Protein AF-A0A3D3F860-F1 (afdb_monomer)

Solvent-accessible surface area (backbone atoms only — not comparable to full-atom values): 11778 Å² total; per-residue (Å²): 132,63,77,60,64,54,54,57,45,54,53,51,55,53,72,72,45,93,63,55,61,67,54,44,41,35,52,50,42,51,50,51,49,54,48,47,53,61,75,50,62,87,50,92,66,83,65,94,49,66,66,54,42,50,54,50,50,32,61,77,61,53,48,28,63,63,51,50,41,45,53,52,46,43,59,52,65,46,36,92,85,35,79,94,64,92,66,48,72,64,59,47,51,52,44,52,51,38,52,53,49,50,56,32,39,78,71,61,77,38,77,58,60,78,72,66,98,68,81,76,80,88,81,77,88,71,88,53,75,45,48,31,33,32,66,44,73,39,78,89,81,29,34,37,35,23,30,32,72,93,48,66,72,50,79,43,62,44,78,53,75,85,73,66,85,76,77,93,63,74,52,62,72,72,70,62,39,64,71,38,73,48,74,45,66,85,66,76,66,48,100,86,72,72

pLDDT: mean 82.9, std 14.19, range [41.94, 97.94]

Nearest PDB structures (foldseek):
  2hsb-assembly1_A  TM=6.726E-01  e=8.887E-02  Archaeoglobus fulgidus
  1pvp-assembly1_A-2  TM=3.561E-01  e=1.496E+00  Punavirus P1
  6o3e-assembly1_B  TM=3.503E-01  e=5.802E+00  Mus musculus

Secondary structure (DSSP, 8-state):
--HHHHHHHHHHHHHTS---HHHHHHHHHHHHHHHHHHHTTT-SS---SHHHHHHHHHHHTT--HHHHHHHHHHHHHTSTTS---PPPHHHHHHHHHHHHHHHHHHTTSSPPPPPP---PPPP-PPSS-EEEEEEEEETTTTEEEEEETTEEEEEEEEE-----SSSSPPPHHHH--TT-EEEE-SPPPPTT--

Radius of gyration: 18.36 Å; Cα contacts (8 Å, |Δi|>4): 231; chains: 1; bounding box: 47×35×53 Å

Sequence (194 aa):
MNTTSYYLRDIQDLSTSENELPERMRLLKRIMERFCKAVTRDEAVQFSNLFSRLVFIAQKYALPKQLEWQLQHLRVTASPQAPQRPVSEEDYRQAEKAVKTLCRIVTGEIRPAQDKAFAPPEVKLTEGRLRVQILRVDTEAKQLFCKAEAFPVSEITVLYTAACEDRQVETAEDIFRAGAQLNLIDSTMDAEGC

Structure (mmCIF, N/CA/C/O backbone):
data_AF-A0A3D3F860-F1
#
_entry.id   AF-A0A3D3F860-F1
#
loop_
_atom_site.group_PDB
_atom_site.id
_atom_site.type_symbol
_atom_site.label_atom_id
_atom_site.label_alt_id
_atom_site.label_comp_id
_atom_site.label_asym_id
_atom_site.label_entity_id
_atom_site.label_seq_id
_atom_site.pdbx_PDB_ins_code
_atom_site.Cartn_x
_atom_site.Cartn_y
_atom_site.Cartn_z
_atom_site.occupancy
_atom_site.B_iso_or_equiv
_atom_site.auth_seq_id
_atom_site.auth_comp_id
_atom_site.auth_asym_id
_atom_site.auth_atom_id
_atom_site.pdbx_PDB_model_num
ATOM 1 N N . MET A 1 1 ? -15.198 -16.956 11.727 1.00 47.44 1 MET A N 1
ATOM 2 C CA . MET A 1 1 ? -15.297 -15.479 11.680 1.00 47.44 1 MET A CA 1
ATOM 3 C C . MET A 1 1 ? -14.486 -15.003 10.492 1.00 47.44 1 MET A C 1
ATOM 5 O O . MET A 1 1 ? -13.370 -15.477 10.333 1.00 47.44 1 MET A O 1
ATOM 9 N N . ASN A 1 2 ? -15.060 -14.163 9.629 1.00 63.88 2 ASN A N 1
ATOM 10 C CA . ASN A 1 2 ? -14.379 -13.675 8.430 1.00 63.88 2 ASN A CA 1
ATOM 11 C C . ASN A 1 2 ? -13.197 -12.785 8.860 1.00 63.88 2 ASN A C 1
ATOM 13 O O . ASN A 1 2 ? -13.375 -11.915 9.710 1.00 63.88 2 ASN A O 1
ATOM 17 N N . THR A 1 3 ? -11.996 -13.006 8.326 1.00 67.38 3 THR A N 1
ATOM 18 C CA . THR A 1 3 ? -10.757 -12.315 8.741 1.00 67.38 3 THR A CA 1
ATOM 19 C C . THR A 1 3 ? -10.912 -10.785 8.761 1.00 67.38 3 THR A C 1
ATOM 21 O O . THR A 1 3 ? -10.331 -10.112 9.605 1.00 67.38 3 THR A O 1
ATOM 24 N N . THR A 1 4 ? -11.774 -10.222 7.915 1.00 70.50 4 THR A N 1
ATOM 25 C CA . THR A 1 4 ? -12.054 -8.778 7.842 1.00 70.50 4 THR A CA 1
ATOM 26 C C . THR A 1 4 ? -12.932 -8.242 8.971 1.00 70.50 4 THR A C 1
ATOM 28 O O . THR A 1 4 ? -12.693 -7.128 9.437 1.00 70.50 4 THR A O 1
ATOM 31 N N . SER A 1 5 ? -13.913 -9.008 9.466 1.00 78.00 5 SER A N 1
ATOM 32 C CA . SER A 1 5 ? -14.764 -8.537 10.573 1.00 78.00 5 SER A CA 1
ATOM 33 C C . SER A 1 5 ? -13.944 -8.303 11.841 1.00 78.00 5 SER A C 1
ATOM 35 O O . SER A 1 5 ? -14.281 -7.445 12.648 1.00 78.00 5 SER A O 1
ATOM 37 N N . TYR A 1 6 ? -12.842 -9.045 11.986 1.00 89.88 6 TYR A N 1
ATOM 38 C CA . TYR A 1 6 ? -11.853 -8.830 13.035 1.00 89.88 6 TYR A CA 1
ATOM 39 C C . TYR A 1 6 ? -11.143 -7.476 12.877 1.00 89.88 6 TYR A C 1
ATOM 41 O O . TYR A 1 6 ? -11.154 -6.680 13.806 1.00 89.88 6 TYR A O 1
ATOM 49 N N . TYR A 1 7 ? -10.618 -7.150 11.691 1.00 94.31 7 TYR A N 1
ATOM 50 C CA . TYR A 1 7 ? -9.909 -5.880 11.484 1.00 94.31 7 TYR A CA 1
ATOM 51 C C . TYR A 1 7 ? -10.812 -4.647 11.571 1.00 94.31 7 TYR A C 1
ATOM 53 O O . TYR A 1 7 ? -10.407 -3.643 12.145 1.00 94.31 7 TYR A O 1
ATOM 61 N N . LEU A 1 8 ? -12.042 -4.704 11.050 1.00 94.25 8 LEU A N 1
ATOM 62 C CA . LEU A 1 8 ? -12.996 -3.599 11.208 1.00 94.25 8 LEU A CA 1
ATOM 63 C C . LEU A 1 8 ? -13.341 -3.350 12.682 1.00 94.25 8 LEU A C 1
ATOM 65 O O . LEU A 1 8 ? -13.504 -2.196 13.079 1.00 94.25 8 LEU A O 1
ATOM 69 N N . ARG A 1 9 ? -13.408 -4.418 13.487 1.00 93.75 9 ARG A N 1
ATOM 70 C CA . ARG A 1 9 ? -13.597 -4.327 14.936 1.00 93.75 9 ARG A CA 1
ATOM 71 C C . ARG A 1 9 ? -12.373 -3.737 15.630 1.00 93.75 9 ARG A C 1
ATOM 73 O O . ARG A 1 9 ? -12.543 -2.778 16.365 1.00 93.75 9 ARG A O 1
ATOM 80 N N . ASP A 1 10 ? -11.166 -4.209 15.320 1.00 95.56 10 ASP A N 1
ATOM 81 C CA . ASP A 1 10 ? -9.916 -3.651 15.859 1.00 95.56 10 ASP A CA 1
ATOM 82 C C . ASP A 1 10 ? -9.815 -2.134 15.609 1.00 95.56 10 ASP A C 1
ATOM 84 O O . ASP A 1 10 ? -9.415 -1.378 16.494 1.00 95.56 10 ASP A O 1
ATOM 88 N N . ILE A 1 11 ? -10.191 -1.667 14.409 1.00 96.25 11 ILE A N 1
ATOM 89 C CA . ILE A 1 11 ? -10.204 -0.228 14.095 1.00 96.25 11 ILE A CA 1
ATOM 90 C C . ILE A 1 11 ? -11.258 0.492 14.943 1.00 96.25 11 ILE A C 1
ATOM 92 O O . ILE A 1 11 ? -10.997 1.581 15.450 1.00 96.25 11 ILE A O 1
ATOM 96 N N . GLN A 1 12 ? -12.443 -0.102 15.104 1.00 94.56 12 GLN A N 1
ATOM 97 C CA . GLN A 1 12 ? -13.509 0.481 15.913 1.00 94.56 12 GLN A CA 1
ATOM 98 C C . GLN A 1 12 ? -13.113 0.589 17.391 1.00 94.56 12 GLN A C 1
ATOM 100 O O . GLN A 1 12 ? -13.290 1.654 17.978 1.00 94.56 12 GLN A O 1
ATOM 105 N N . ASP A 1 13 ? -12.520 -0.454 17.962 1.00 95.19 13 ASP A N 1
ATOM 106 C CA . ASP A 1 13 ? -12.061 -0.466 19.353 1.00 95.19 13 ASP A CA 1
ATOM 107 C C . ASP A 1 13 ? -10.943 0.572 19.568 1.00 95.19 13 ASP A C 1
ATOM 109 O O . ASP A 1 13 ? -10.938 1.306 20.560 1.00 95.19 13 ASP A O 1
ATOM 113 N N . LEU A 1 14 ? -10.035 0.716 18.594 1.00 95.81 14 LEU A N 1
ATOM 114 C CA . LEU A 1 14 ? -9.000 1.751 18.607 1.00 95.81 14 LEU A CA 1
ATOM 115 C C . LEU A 1 14 ? -9.591 3.169 18.548 1.00 95.81 14 LEU A C 1
ATOM 117 O O . LEU A 1 14 ? -9.085 4.080 19.214 1.00 95.81 14 LEU A O 1
ATOM 121 N N . SER A 1 15 ? -10.661 3.362 17.773 1.00 89.88 15 SER A N 1
ATOM 122 C CA . SER A 1 15 ? -11.326 4.660 17.630 1.00 89.88 15 SER A CA 1
ATOM 123 C C . SER A 1 15 ? -11.915 5.160 18.954 1.00 89.88 15 SER A C 1
ATOM 125 O O . SER A 1 15 ? -11.936 6.367 19.175 1.00 89.88 15 SER A O 1
ATOM 127 N N . THR A 1 16 ? -12.305 4.252 19.852 1.00 90.69 16 THR A N 1
ATOM 128 C CA . THR A 1 16 ? -12.867 4.556 21.180 1.00 90.69 16 THR A CA 1
ATOM 129 C C . THR A 1 16 ? -11.858 4.450 22.326 1.00 90.69 16 THR A C 1
ATOM 131 O O . THR A 1 16 ? -12.239 4.587 23.483 1.00 90.69 16 THR A O 1
ATOM 134 N N . SER A 1 17 ? -10.589 4.161 22.033 1.00 93.12 17 SER A N 1
ATOM 135 C CA . SER A 1 17 ? -9.552 4.024 23.060 1.00 93.12 17 SER A CA 1
ATOM 136 C C . SER A 1 17 ? -9.110 5.374 23.631 1.00 93.12 17 SER A C 1
ATOM 138 O O . SER A 1 17 ? -9.123 6.386 22.934 1.00 93.12 17 SER A O 1
ATOM 140 N N . GLU A 1 18 ? -8.630 5.367 24.875 1.00 92.19 18 GLU A N 1
ATOM 141 C CA . GLU A 1 18 ? -8.095 6.550 25.575 1.00 92.19 18 GLU A CA 1
ATOM 142 C C . GLU A 1 18 ? -6.654 6.906 25.158 1.00 92.19 18 GLU A C 1
ATOM 144 O O . GLU A 1 18 ? -6.005 7.751 25.769 1.00 92.19 18 GLU A O 1
ATOM 149 N N . ASN A 1 19 ? -6.128 6.253 24.119 1.00 91.44 19 ASN A N 1
ATOM 150 C CA . ASN A 1 19 ? -4.781 6.509 23.625 1.00 91.44 19 ASN A CA 1
ATOM 151 C C . ASN A 1 19 ? -4.673 7.916 23.020 1.00 91.44 19 ASN A C 1
ATOM 153 O O . ASN A 1 19 ? -5.578 8.391 22.332 1.00 91.44 19 ASN A O 1
ATOM 157 N N . GLU A 1 20 ? -3.510 8.543 23.175 1.00 92.19 20 GLU A N 1
ATOM 158 C CA . GLU A 1 20 ? -3.218 9.805 22.500 1.00 92.19 20 GLU A CA 1
ATOM 159 C C . GLU A 1 20 ? -3.234 9.646 20.971 1.00 92.19 20 GLU A C 1
ATOM 161 O O . GLU A 1 20 ? -2.901 8.590 20.423 1.00 92.19 20 GLU A O 1
ATOM 166 N N . LEU A 1 21 ? -3.576 10.721 20.255 1.00 91.31 21 LEU A N 1
ATOM 167 C CA . LEU A 1 21 ? -3.698 10.714 18.793 1.00 91.31 21 LEU A CA 1
ATOM 168 C C . LEU A 1 21 ? -2.472 10.174 18.040 1.00 91.31 21 LEU A C 1
ATOM 170 O O . LEU A 1 21 ? -2.664 9.351 17.137 1.00 91.31 21 LEU A O 1
ATOM 174 N N . PRO A 1 22 ? -1.225 10.560 18.380 1.00 90.81 22 PRO A N 1
ATOM 175 C CA . PRO A 1 22 ? -0.052 10.001 17.717 1.00 90.81 22 PRO A CA 1
ATOM 176 C C . PRO A 1 22 ? 0.041 8.481 17.882 1.00 90.81 22 PRO A C 1
ATOM 178 O O . PRO A 1 22 ? 0.409 7.780 16.940 1.00 90.81 22 PRO A O 1
ATOM 181 N N . GLU A 1 23 ? -0.334 7.955 19.050 1.00 92.12 23 GLU A N 1
ATOM 182 C CA . GLU A 1 23 ? -0.318 6.516 19.297 1.00 92.12 23 GLU A CA 1
ATOM 183 C C . GLU A 1 23 ? -1.457 5.803 18.569 1.00 92.12 23 GLU A C 1
ATOM 185 O O . GLU A 1 23 ? -1.224 4.785 17.915 1.00 92.12 23 GLU A O 1
ATOM 190 N N . ARG A 1 24 ? -2.664 6.382 18.556 1.00 94.56 24 ARG A N 1
ATOM 191 C CA . ARG A 1 24 ? -3.778 5.862 17.745 1.00 94.56 24 ARG A CA 1
ATOM 192 C C . ARG A 1 24 ? -3.402 5.792 16.266 1.00 94.56 24 ARG A C 1
ATOM 194 O O . ARG A 1 24 ? -3.712 4.802 15.608 1.00 94.56 24 ARG A O 1
ATOM 201 N N . MET A 1 25 ? -2.676 6.778 15.745 1.00 94.12 25 MET A N 1
ATOM 202 C CA . MET A 1 25 ? -2.189 6.767 14.365 1.00 94.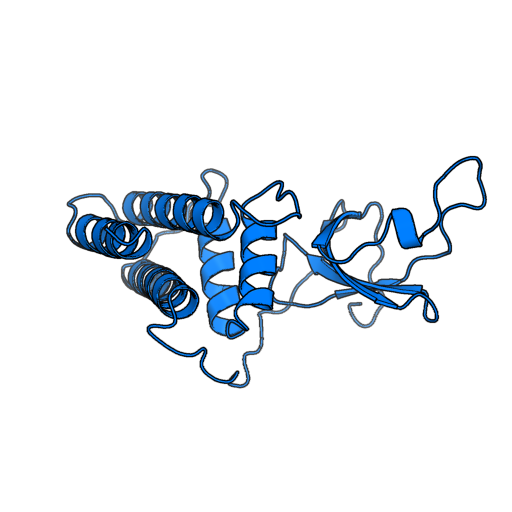12 25 MET A CA 1
ATOM 203 C C . MET A 1 25 ? -1.190 5.620 14.104 1.00 94.12 25 MET A C 1
ATOM 205 O O . MET A 1 25 ? -1.305 4.907 13.102 1.00 94.12 25 MET A O 1
ATOM 209 N N . ARG A 1 26 ? -0.239 5.378 15.020 1.00 93.94 26 ARG A N 1
ATOM 210 C CA . ARG A 1 26 ? 0.713 4.250 14.921 1.00 93.94 26 ARG A CA 1
ATOM 211 C C . ARG A 1 26 ? 0.014 2.896 14.993 1.00 93.94 26 ARG A C 1
ATOM 213 O O . ARG A 1 26 ? 0.326 1.995 14.209 1.00 93.94 26 ARG A O 1
ATOM 220 N N . LEU A 1 27 ? -0.938 2.744 15.909 1.00 95.94 27 LEU A N 1
ATOM 221 C CA . LEU A 1 27 ? -1.730 1.524 16.054 1.00 95.94 27 LEU A CA 1
ATOM 222 C C . LEU A 1 27 ? -2.604 1.276 14.820 1.00 95.94 27 LEU A C 1
ATOM 224 O O . LEU A 1 27 ? -2.673 0.144 14.341 1.00 95.94 27 LEU A O 1
ATOM 228 N N . LEU A 1 28 ? -3.181 2.327 14.234 1.00 97.44 28 LEU A N 1
ATOM 229 C CA . LEU A 1 28 ? -3.940 2.230 12.989 1.00 97.44 28 LEU A CA 1
ATOM 230 C C . LEU A 1 28 ? -3.058 1.747 11.827 1.00 97.44 28 LEU A C 1
ATOM 232 O O . LEU A 1 28 ? -3.449 0.829 11.102 1.00 97.44 28 LEU A O 1
ATOM 236 N N . LYS A 1 29 ? -1.836 2.282 11.690 1.00 96.50 29 LYS A N 1
ATOM 237 C CA . LYS A 1 29 ? -0.853 1.777 10.718 1.00 96.50 29 LYS A CA 1
ATOM 238 C C . LYS A 1 29 ? -0.537 0.296 10.953 1.00 96.50 29 LYS A C 1
ATOM 240 O O . LYS A 1 29 ? -0.534 -0.475 9.997 1.00 96.50 29 LYS A O 1
ATOM 245 N N . ARG A 1 30 ? -0.332 -0.136 12.202 1.00 96.31 30 ARG A N 1
ATOM 246 C CA . ARG A 1 30 ? -0.100 -1.559 12.532 1.00 96.31 30 ARG A CA 1
ATOM 247 C C . ARG A 1 30 ? -1.285 -2.449 12.157 1.00 96.31 30 ARG A C 1
ATOM 249 O O . ARG A 1 30 ? -1.089 -3.570 11.687 1.00 96.31 30 ARG A O 1
ATOM 256 N N . ILE A 1 31 ? -2.517 -1.980 12.354 1.00 97.31 31 ILE A N 1
ATOM 257 C CA . ILE A 1 31 ? -3.718 -2.695 11.905 1.00 97.31 31 ILE A CA 1
ATOM 258 C C . ILE A 1 31 ? -3.707 -2.829 10.377 1.00 97.31 31 ILE A C 1
ATOM 260 O O . ILE A 1 31 ? -3.851 -3.944 9.874 1.00 97.31 31 ILE A O 1
ATOM 264 N N . MET A 1 32 ? -3.451 -1.736 9.652 1.00 97.81 32 MET A N 1
ATOM 265 C CA . MET A 1 32 ? -3.330 -1.739 8.190 1.00 97.81 32 MET A CA 1
ATOM 266 C C . MET A 1 32 ? -2.237 -2.702 7.700 1.00 97.81 32 MET A C 1
ATOM 268 O O . MET A 1 32 ? -2.469 -3.457 6.759 1.00 97.81 32 MET A O 1
ATOM 272 N N . GLU A 1 33 ? -1.070 -2.733 8.347 1.00 97.00 33 GLU A N 1
ATOM 273 C CA . GLU A 1 33 ? 0.029 -3.650 8.014 1.00 97.00 33 GLU A CA 1
ATOM 274 C C . GLU A 1 33 ? -0.371 -5.119 8.167 1.00 97.00 33 GLU A C 1
ATOM 276 O O . GLU A 1 33 ? -0.148 -5.926 7.258 1.00 97.00 33 GLU A O 1
ATOM 281 N N . ARG A 1 34 ? -0.993 -5.469 9.301 1.00 96.44 34 ARG A N 1
ATOM 282 C CA . ARG A 1 34 ? -1.489 -6.829 9.550 1.00 96.44 34 ARG A CA 1
ATOM 283 C C . ARG A 1 34 ? -2.564 -7.216 8.537 1.00 96.44 34 ARG A C 1
ATOM 285 O O . ARG A 1 34 ? -2.513 -8.334 8.028 1.00 96.44 34 ARG A O 1
ATOM 292 N N . PHE A 1 35 ? -3.482 -6.301 8.221 1.00 96.69 35 PHE A N 1
ATOM 293 C CA . PHE A 1 35 ? -4.513 -6.519 7.210 1.00 96.69 35 PHE A CA 1
ATOM 294 C C . PHE A 1 35 ? -3.893 -6.781 5.835 1.00 96.69 35 PHE A C 1
ATOM 296 O O . PHE A 1 35 ? -4.148 -7.824 5.243 1.00 96.69 35 PHE A O 1
ATOM 303 N N . CYS A 1 36 ? -2.999 -5.907 5.364 1.00 96.38 36 CYS A N 1
ATOM 304 C CA . CYS A 1 36 ? -2.333 -6.076 4.072 1.00 96.38 36 CYS A CA 1
ATOM 305 C C . CYS A 1 36 ? -1.564 -7.402 3.999 1.00 96.38 36 CYS A C 1
ATOM 307 O O . CYS A 1 36 ? -1.629 -8.085 2.985 1.00 96.38 36 CYS A O 1
ATOM 309 N N . LYS A 1 37 ? -0.878 -7.804 5.080 1.00 95.31 37 LYS A N 1
ATOM 310 C CA . LYS A 1 37 ? -0.185 -9.101 5.160 1.00 95.31 37 LYS A CA 1
ATOM 311 C C . LYS A 1 37 ? -1.146 -10.290 5.098 1.00 95.31 37 LYS A C 1
ATOM 313 O O . LYS A 1 37 ? -0.778 -11.332 4.567 1.00 95.31 37 LYS A O 1
ATOM 318 N N . ALA A 1 38 ? -2.341 -10.170 5.674 1.00 94.44 38 ALA A N 1
ATOM 319 C CA . ALA A 1 38 ? -3.356 -11.213 5.586 1.00 94.44 38 ALA A CA 1
ATOM 320 C C . ALA A 1 38 ? -3.923 -11.324 4.165 1.00 94.44 38 ALA A C 1
ATOM 322 O O . ALA A 1 38 ? -4.046 -12.432 3.660 1.00 94.44 38 ALA A O 1
ATOM 323 N N . VAL A 1 39 ? -4.202 -10.188 3.518 1.00 94.56 39 VAL A N 1
ATOM 324 C CA . VAL A 1 39 ? -4.743 -10.122 2.150 1.00 94.56 39 VAL A CA 1
ATOM 325 C C . VAL A 1 39 ? -3.768 -10.681 1.121 1.00 94.56 39 VAL A C 1
ATOM 327 O O . VAL A 1 39 ? -4.197 -11.333 0.178 1.00 94.56 39 VAL A O 1
ATOM 330 N N . THR A 1 40 ? -2.466 -10.451 1.300 1.00 94.38 40 THR A N 1
ATOM 331 C CA . THR A 1 40 ? -1.441 -10.886 0.341 1.00 94.38 40 THR A CA 1
ATOM 332 C C . THR A 1 40 ? -0.743 -12.192 0.716 1.00 94.38 40 THR A C 1
ATOM 334 O O . THR A 1 40 ? 0.325 -12.492 0.189 1.00 94.38 40 THR A O 1
ATOM 337 N N . ARG A 1 41 ? -1.304 -12.966 1.655 1.00 93.12 41 ARG A N 1
ATOM 338 C CA . ARG A 1 41 ? -0.664 -14.181 2.182 1.00 93.12 41 ARG A CA 1
ATOM 339 C C . ARG A 1 41 ? -0.472 -15.265 1.124 1.00 93.12 41 ARG A C 1
ATOM 341 O O . ARG A 1 41 ? 0.569 -15.911 1.127 1.00 93.12 41 ARG A O 1
ATOM 348 N N . ASP A 1 42 ? -1.473 -15.442 0.270 1.00 90.88 42 ASP A N 1
ATOM 349 C CA . ASP A 1 42 ? -1.547 -16.553 -0.683 1.00 90.88 42 ASP A CA 1
ATOM 350 C C . ASP A 1 42 ? -1.144 -16.129 -2.107 1.00 90.88 42 ASP A C 1
ATOM 352 O O . ASP A 1 42 ? -1.367 -16.855 -3.073 1.00 90.88 42 ASP A O 1
ATOM 356 N N . GLU A 1 43 ? -0.557 -14.938 -2.257 1.00 91.31 43 GLU A N 1
ATOM 357 C CA . GLU A 1 43 ? -0.019 -14.490 -3.541 1.00 91.31 43 GLU A CA 1
ATOM 358 C C . GLU A 1 43 ? 1.316 -15.182 -3.829 1.00 91.31 43 GLU A C 1
ATOM 360 O O . GLU A 1 43 ? 2.150 -15.351 -2.940 1.00 91.31 43 GLU A O 1
ATOM 365 N N . ALA A 1 44 ? 1.566 -15.501 -5.100 1.00 85.44 44 ALA A N 1
ATOM 366 C CA . ALA A 1 44 ? 2.854 -16.049 -5.531 1.00 85.44 44 ALA A CA 1
ATOM 367 C C . ALA A 1 44 ? 4.015 -15.048 -5.356 1.00 85.44 44 ALA A C 1
ATOM 369 O O . ALA A 1 44 ? 5.176 -15.439 -5.240 1.00 85.44 44 ALA A O 1
ATOM 370 N N . VAL A 1 45 ? 3.705 -13.748 -5.344 1.00 81.62 45 VAL A N 1
ATOM 371 C CA . VAL A 1 45 ? 4.685 -12.669 -5.209 1.00 81.62 45 VAL A CA 1
ATOM 372 C C . VAL A 1 45 ? 5.084 -12.498 -3.745 1.00 81.62 45 VAL A C 1
ATOM 374 O O . VAL A 1 45 ? 4.240 -12.351 -2.862 1.00 81.62 45 VAL A O 1
ATOM 377 N N . GLN A 1 46 ? 6.389 -12.440 -3.484 1.00 82.31 46 GLN A N 1
ATOM 378 C CA . GLN A 1 46 ? 6.903 -12.068 -2.169 1.00 82.31 46 GLN A CA 1
ATOM 379 C C . GLN A 1 46 ? 6.961 -10.546 -2.018 1.00 82.31 46 GLN A C 1
ATOM 381 O O . GLN A 1 46 ? 7.494 -9.839 -2.868 1.00 82.31 46 GLN A O 1
ATOM 386 N N . PHE A 1 47 ? 6.463 -10.037 -0.890 1.00 87.56 47 PHE A N 1
ATOM 387 C CA . PHE A 1 47 ? 6.448 -8.602 -0.601 1.00 87.56 47 PHE A CA 1
ATOM 388 C C . PHE A 1 47 ? 7.437 -8.240 0.506 1.00 87.56 47 PHE A C 1
ATOM 390 O O . PHE A 1 47 ? 7.262 -8.651 1.663 1.00 87.56 47 PHE A O 1
ATOM 397 N N . SER A 1 48 ? 8.430 -7.410 0.181 1.00 84.44 48 SER A N 1
ATOM 398 C CA . SER A 1 48 ? 9.484 -7.024 1.128 1.00 84.44 48 SER A CA 1
ATOM 399 C C . SER A 1 48 ? 8.991 -6.070 2.225 1.00 84.44 48 SER A C 1
ATOM 401 O O . SER A 1 48 ? 9.487 -6.101 3.348 1.00 84.44 48 SER A O 1
ATOM 403 N N . ASN A 1 49 ? 7.995 -5.224 1.932 1.00 90.62 49 ASN A N 1
ATOM 404 C CA . ASN A 1 49 ? 7.581 -4.131 2.816 1.00 90.62 49 ASN A CA 1
ATOM 405 C C . ASN A 1 49 ? 6.087 -3.781 2.671 1.00 90.62 49 ASN A C 1
ATOM 407 O O . ASN A 1 49 ? 5.354 -4.393 1.893 1.00 90.62 49 ASN A O 1
ATOM 411 N N . LEU A 1 50 ? 5.594 -2.838 3.480 1.00 93.75 50 LEU A N 1
ATOM 412 C CA . LEU A 1 50 ? 4.197 -2.389 3.397 1.00 93.75 50 LEU A CA 1
ATOM 413 C C . LEU A 1 50 ? 3.913 -1.637 2.091 1.00 93.75 50 LEU A C 1
ATOM 415 O O . LEU A 1 50 ? 2.829 -1.781 1.538 1.00 93.75 50 LEU A O 1
ATOM 419 N N . PHE A 1 51 ? 4.886 -0.873 1.587 1.00 92.75 51 PHE A N 1
ATOM 420 C CA . PHE A 1 51 ? 4.768 -0.157 0.317 1.00 92.75 51 PHE A CA 1
ATOM 421 C C . PHE A 1 51 ? 4.375 -1.094 -0.825 1.00 92.75 51 PHE A C 1
ATOM 423 O O . PHE A 1 51 ? 3.368 -0.852 -1.485 1.00 92.75 51 PHE A O 1
ATOM 430 N N . SER A 1 52 ? 5.116 -2.192 -0.988 1.00 90.88 52 SER A N 1
ATOM 431 C CA . SER A 1 52 ? 4.879 -3.141 -2.076 1.00 90.88 52 SER A CA 1
ATOM 432 C C . SER A 1 52 ? 3.543 -3.860 -1.979 1.00 90.88 52 SER A C 1
ATOM 434 O O . SER A 1 52 ? 2.856 -4.041 -2.984 1.00 90.88 52 SER A O 1
ATOM 436 N N . ARG A 1 53 ? 3.129 -4.211 -0.755 1.00 95.06 53 ARG A N 1
ATOM 437 C CA . ARG A 1 53 ? 1.789 -4.761 -0.517 1.00 95.06 53 ARG A CA 1
ATOM 438 C C . ARG A 1 53 ? 0.702 -3.761 -0.895 1.00 95.06 53 ARG A C 1
ATOM 440 O O . ARG A 1 53 ? -0.264 -4.156 -1.531 1.00 95.06 53 ARG A O 1
ATOM 447 N N . LEU A 1 54 ? 0.849 -2.488 -0.522 1.00 95.62 54 LEU A N 1
ATOM 448 C CA . LEU A 1 54 ? -0.144 -1.458 -0.835 1.00 95.62 54 LEU A CA 1
ATOM 449 C C . LEU A 1 54 ? -0.267 -1.215 -2.341 1.00 95.62 54 LEU A C 1
ATOM 451 O O . LEU A 1 54 ? -1.389 -1.158 -2.827 1.00 95.62 54 LEU A O 1
ATOM 455 N N . VAL A 1 55 ? 0.848 -1.131 -3.075 1.00 93.31 55 VAL A N 1
ATOM 456 C CA . VAL A 1 55 ? 0.826 -0.984 -4.544 1.00 93.31 55 VAL A CA 1
ATOM 457 C C . VAL A 1 55 ? 0.137 -2.180 -5.195 1.00 93.31 55 VAL A C 1
ATOM 459 O O . VAL A 1 55 ? -0.752 -2.010 -6.026 1.00 93.31 55 VAL A O 1
ATOM 462 N N . PHE A 1 56 ? 0.487 -3.395 -4.773 1.00 93.75 56 PHE A N 1
ATOM 463 C CA . PHE A 1 56 ? -0.133 -4.607 -5.299 1.00 93.75 56 PHE A CA 1
ATOM 464 C C . PHE A 1 56 ? -1.638 -4.664 -5.013 1.00 93.75 56 PHE A C 1
ATOM 466 O O . PHE A 1 56 ? -2.430 -4.932 -5.912 1.00 93.75 56 PHE A O 1
ATOM 473 N N . ILE A 1 57 ? -2.055 -4.375 -3.776 1.00 95.25 57 ILE A N 1
ATOM 474 C CA . ILE A 1 57 ? -3.473 -4.338 -3.397 1.00 95.25 57 ILE A CA 1
ATOM 475 C C . ILE A 1 57 ? -4.205 -3.234 -4.177 1.00 95.25 57 ILE A C 1
ATOM 477 O O . ILE A 1 57 ? -5.322 -3.463 -4.638 1.00 95.25 57 ILE A O 1
ATOM 481 N N . ALA A 1 58 ? -3.579 -2.068 -4.373 1.00 93.81 58 ALA A N 1
ATOM 482 C CA . ALA A 1 58 ? -4.144 -0.978 -5.162 1.00 93.81 58 ALA A CA 1
ATOM 483 C C . ALA A 1 58 ? -4.469 -1.415 -6.592 1.00 93.81 58 ALA A C 1
ATOM 485 O O . ALA A 1 58 ? -5.579 -1.179 -7.063 1.00 93.81 58 ALA A O 1
ATOM 486 N N . GLN A 1 59 ? -3.545 -2.126 -7.238 1.00 91.38 59 GLN A N 1
ATOM 487 C CA . GLN A 1 59 ? -3.753 -2.680 -8.573 1.00 91.38 59 GLN A CA 1
ATOM 488 C C . GLN A 1 59 ? -4.802 -3.797 -8.576 1.00 91.38 59 GLN A C 1
ATOM 490 O O . GLN A 1 59 ? -5.763 -3.740 -9.341 1.00 91.38 59 GLN A O 1
ATOM 495 N N . LYS A 1 60 ? -4.653 -4.792 -7.693 1.00 93.88 60 LYS A N 1
ATOM 496 C CA . LYS A 1 60 ? -5.509 -5.986 -7.650 1.00 93.88 60 LYS A CA 1
ATOM 497 C C . LYS A 1 60 ? -6.982 -5.652 -7.416 1.00 93.88 60 LYS A C 1
ATOM 499 O O . LYS A 1 60 ? -7.851 -6.299 -7.993 1.00 93.88 60 LYS A O 1
ATOM 504 N N . TYR A 1 61 ? -7.257 -4.655 -6.580 1.00 94.50 61 TYR A N 1
ATOM 505 C CA . TYR A 1 61 ? -8.617 -4.244 -6.225 1.00 94.50 61 TYR A CA 1
ATOM 506 C C . TYR A 1 61 ? -9.046 -2.932 -6.889 1.00 94.50 61 TYR A C 1
ATOM 508 O O . TYR A 1 61 ? -10.080 -2.389 -6.507 1.00 94.50 61 TYR A O 1
ATOM 516 N N . ALA A 1 62 ? -8.275 -2.425 -7.859 1.00 93.38 62 ALA A N 1
ATOM 517 C CA . ALA A 1 62 ? -8.537 -1.169 -8.563 1.00 93.38 62 ALA A CA 1
ATOM 518 C C . ALA A 1 62 ? -8.889 -0.012 -7.604 1.00 93.38 62 ALA A C 1
ATOM 520 O O . ALA A 1 62 ? -9.919 0.649 -7.752 1.00 93.38 62 ALA A O 1
ATOM 521 N N . LEU A 1 63 ? -8.069 0.188 -6.566 1.00 93.88 63 LEU A N 1
ATOM 522 C CA . LEU A 1 63 ? -8.311 1.239 -5.579 1.00 93.88 63 LEU A CA 1
ATOM 523 C C . LEU A 1 63 ? -8.252 2.624 -6.243 1.00 93.88 63 LEU A C 1
ATOM 525 O O . LEU A 1 63 ? -7.363 2.856 -7.063 1.00 93.88 63 LEU A O 1
ATOM 529 N N . PRO A 1 64 ? -9.119 3.574 -5.843 1.00 92.25 64 PRO A N 1
ATOM 530 C CA . PRO A 1 64 ? -9.027 4.940 -6.340 1.00 92.25 64 PRO A CA 1
ATOM 531 C C . PRO A 1 64 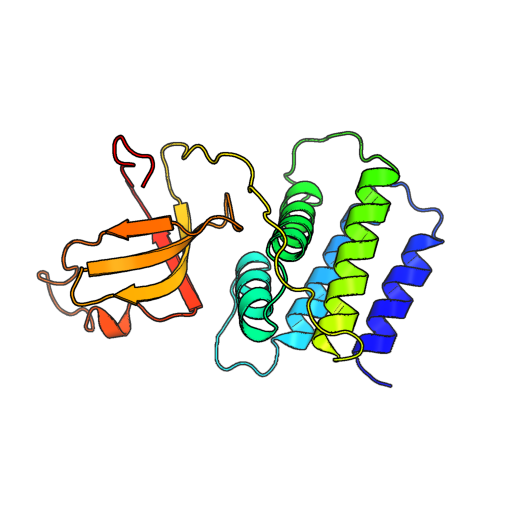? -7.684 5.574 -5.962 1.00 92.25 64 PRO A C 1
ATOM 533 O O . PRO A 1 64 ? -7.213 5.384 -4.834 1.00 92.25 64 PRO A O 1
ATOM 536 N N . LYS A 1 65 ? -7.108 6.409 -6.835 1.00 88.44 65 LYS A N 1
ATOM 537 C CA . LYS A 1 65 ? -5.800 7.062 -6.604 1.00 88.44 65 LYS A CA 1
ATOM 538 C C . LYS A 1 65 ? -5.749 7.850 -5.297 1.00 88.44 65 LYS A C 1
ATOM 540 O O . LYS A 1 65 ? -4.745 7.822 -4.590 1.00 88.44 65 LYS A O 1
ATOM 545 N N . GLN A 1 66 ? -6.849 8.516 -4.941 1.00 90.12 66 GLN A N 1
ATOM 546 C CA . GLN A 1 66 ? -6.960 9.236 -3.672 1.00 90.12 66 GLN A CA 1
ATOM 547 C C . GLN A 1 66 ? -6.864 8.290 -2.466 1.00 90.12 66 GLN A C 1
ATOM 549 O O . GLN A 1 66 ? -6.205 8.617 -1.481 1.00 90.12 66 GLN A O 1
ATOM 554 N N . LEU A 1 67 ? -7.508 7.121 -2.529 1.00 94.25 67 LEU A N 1
ATOM 555 C CA . LEU A 1 67 ? -7.457 6.143 -1.444 1.00 94.25 67 LEU A CA 1
ATOM 556 C C . LEU A 1 67 ? -6.053 5.550 -1.324 1.00 94.25 67 LEU A C 1
ATOM 558 O O . LEU A 1 67 ? -5.524 5.453 -0.218 1.00 94.25 67 LEU A O 1
ATOM 562 N N . GLU A 1 68 ? -5.426 5.204 -2.449 1.00 93.75 68 GLU A N 1
ATOM 563 C CA . GLU A 1 68 ? -4.034 4.758 -2.453 1.00 93.75 68 GLU A CA 1
ATOM 564 C C . GLU A 1 68 ? -3.114 5.817 -1.827 1.00 93.75 68 GLU A C 1
ATOM 566 O O . GLU A 1 68 ? -2.311 5.490 -0.952 1.00 93.75 68 GLU A O 1
ATOM 571 N N . TRP A 1 69 ? -3.286 7.092 -2.193 1.00 91.06 69 TRP A N 1
ATOM 572 C CA . TRP A 1 69 ? -2.549 8.199 -1.588 1.00 91.06 69 TRP A CA 1
ATOM 573 C C . TRP A 1 69 ? -2.734 8.266 -0.075 1.00 91.06 69 TRP A C 1
ATOM 575 O O . TRP A 1 69 ? -1.745 8.346 0.647 1.00 91.06 69 TRP A O 1
ATOM 585 N N . GLN A 1 70 ? -3.968 8.174 0.426 1.00 93.50 70 GLN A N 1
ATOM 586 C CA . GLN A 1 70 ? -4.251 8.230 1.865 1.00 93.50 70 GLN A CA 1
ATOM 587 C C . GLN A 1 70 ? -3.578 7.085 2.636 1.00 93.50 70 GLN A C 1
ATOM 589 O O . GLN A 1 70 ? -2.994 7.307 3.697 1.00 93.50 70 GLN A O 1
ATOM 594 N N . LEU A 1 71 ? -3.612 5.864 2.092 1.00 96.19 71 LEU A N 1
ATOM 595 C CA . LEU A 1 71 ? -2.985 4.687 2.706 1.00 96.19 71 LEU A CA 1
ATOM 596 C C . LEU A 1 71 ? -1.456 4.805 2.723 1.00 96.19 71 LEU A C 1
ATOM 598 O O . LEU A 1 71 ? -0.797 4.494 3.718 1.00 96.19 71 LEU A O 1
ATOM 602 N N . GLN A 1 72 ? -0.883 5.289 1.624 1.00 93.12 72 GLN A N 1
ATOM 603 C CA . GLN A 1 72 ? 0.549 5.527 1.516 1.00 93.12 72 GLN A CA 1
ATOM 604 C C . GLN A 1 72 ? 1.013 6.694 2.395 1.00 93.12 72 GLN A C 1
ATOM 606 O O . GLN A 1 72 ? 2.092 6.630 2.984 1.00 93.12 72 GLN A O 1
ATOM 611 N N . HIS A 1 73 ? 0.191 7.732 2.532 1.00 90.25 73 HIS A N 1
ATOM 612 C CA . HIS A 1 73 ? 0.441 8.843 3.437 1.00 90.25 73 HIS A CA 1
ATOM 613 C C . HIS A 1 73 ? 0.487 8.346 4.884 1.00 90.25 73 HIS A C 1
ATOM 615 O O . HIS A 1 73 ? 1.487 8.573 5.560 1.00 90.25 73 HIS A O 1
ATOM 621 N N . LEU A 1 74 ? -0.508 7.556 5.315 1.00 94.06 74 LEU A N 1
ATOM 622 C CA . LEU A 1 74 ? -0.515 6.898 6.627 1.00 94.06 74 LEU A CA 1
ATOM 623 C C . LEU A 1 74 ? 0.742 6.041 6.855 1.00 94.06 74 LEU A C 1
ATOM 625 O O . LEU A 1 74 ? 1.345 6.098 7.929 1.00 94.06 74 LEU A O 1
ATOM 629 N N . ARG A 1 75 ? 1.176 5.257 5.853 1.00 93.06 75 ARG A N 1
ATOM 630 C CA . ARG A 1 75 ? 2.408 4.446 5.941 1.00 93.06 75 ARG A CA 1
ATOM 631 C C . ARG A 1 75 ? 3.618 5.299 6.333 1.00 93.06 75 ARG A C 1
ATOM 633 O O . ARG A 1 75 ? 4.412 4.859 7.172 1.00 93.06 75 ARG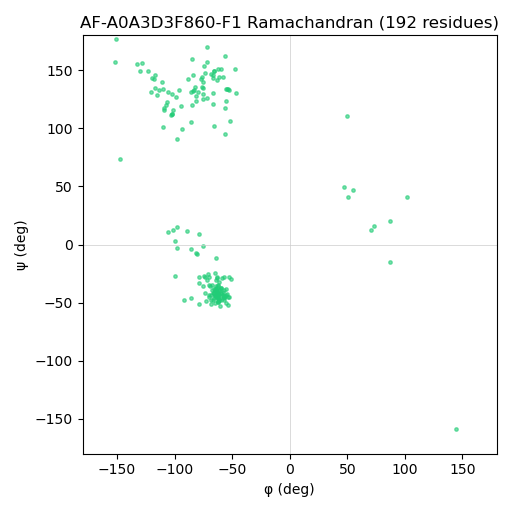 A O 1
ATOM 640 N N . VAL A 1 76 ? 3.766 6.468 5.712 1.00 88.25 76 VAL A N 1
ATOM 641 C CA . VAL A 1 76 ? 4.918 7.361 5.892 1.00 88.25 76 VAL A CA 1
ATOM 642 C C . VAL A 1 76 ? 4.798 8.158 7.189 1.00 88.25 76 VAL A C 1
ATOM 644 O O . VAL A 1 76 ? 5.722 8.134 7.997 1.00 88.25 76 VAL A O 1
ATOM 647 N N . THR A 1 77 ? 3.662 8.814 7.431 1.00 87.25 77 THR A N 1
ATOM 648 C CA . THR A 1 77 ? 3.501 9.753 8.554 1.00 87.25 77 THR A CA 1
ATOM 649 C C . THR A 1 77 ? 3.397 9.073 9.912 1.00 87.25 77 THR A C 1
ATOM 651 O O . THR A 1 77 ? 3.825 9.642 10.910 1.00 87.25 77 THR A O 1
ATOM 654 N N . ALA A 1 78 ? 2.905 7.834 9.969 1.00 89.12 78 ALA A N 1
ATOM 655 C CA . ALA A 1 78 ? 2.843 7.059 11.206 1.00 89.12 78 ALA A CA 1
ATOM 656 C C . ALA A 1 78 ? 4.117 6.230 11.469 1.00 89.12 78 ALA A C 1
ATOM 658 O O . ALA A 1 78 ? 4.117 5.333 12.316 1.00 89.12 78 ALA A O 1
ATOM 659 N N . SER A 1 79 ? 5.204 6.457 10.718 1.00 83.81 79 SER A N 1
ATOM 660 C CA . SER A 1 79 ? 6.484 5.788 10.969 1.00 83.81 79 SER A CA 1
ATOM 661 C C . SER A 1 79 ? 7.216 6.405 12.166 1.00 83.81 79 SER A C 1
ATOM 663 O O . SER A 1 79 ? 7.215 7.625 12.299 1.00 83.81 79 SER A O 1
ATOM 665 N N . PRO A 1 80 ? 7.911 5.614 13.005 1.00 77.50 80 PRO A N 1
ATOM 666 C CA . PRO A 1 80 ? 8.720 6.153 14.104 1.00 77.50 80 PRO A CA 1
ATOM 667 C C . PRO A 1 80 ? 9.796 7.152 13.655 1.00 77.50 80 PRO A C 1
ATOM 669 O O . PRO A 1 80 ? 10.180 8.024 14.423 1.00 77.50 80 PRO A O 1
ATOM 672 N N . GLN A 1 81 ? 10.281 7.011 12.418 1.00 78.25 81 GLN A N 1
ATOM 673 C CA . GLN A 1 81 ? 11.293 7.874 11.804 1.00 78.25 81 GLN A CA 1
ATOM 674 C C . GLN A 1 81 ? 10.702 9.124 11.133 1.00 78.25 81 GLN A C 1
ATOM 676 O O . GLN A 1 81 ? 11.455 9.929 10.590 1.00 78.25 81 GLN A O 1
ATOM 681 N N . ALA A 1 82 ? 9.374 9.274 11.104 1.00 74.81 82 ALA A N 1
ATOM 682 C CA . ALA A 1 82 ? 8.747 10.443 10.508 1.00 74.81 82 ALA A CA 1
ATOM 683 C C . ALA A 1 82 ? 9.036 11.696 11.356 1.00 74.81 82 ALA A C 1
ATOM 685 O O . ALA A 1 82 ? 9.103 11.597 12.587 1.00 74.81 82 ALA A O 1
ATOM 686 N N . PRO A 1 83 ? 9.171 12.881 10.732 1.00 74.69 83 PRO A N 1
ATOM 687 C CA . PRO A 1 83 ? 9.233 14.135 11.468 1.00 74.69 83 PRO A CA 1
ATOM 688 C C . PRO A 1 83 ? 8.037 14.249 12.415 1.00 74.69 83 PRO A C 1
ATOM 690 O O . PRO A 1 83 ? 6.898 14.006 12.010 1.00 74.69 83 PRO A O 1
ATOM 693 N N . GLN A 1 84 ? 8.292 14.627 13.668 1.00 70.00 84 GLN A N 1
ATOM 694 C CA . GLN A 1 84 ? 7.231 14.847 14.647 1.00 70.00 84 GLN A CA 1
ATOM 695 C C . GLN A 1 84 ? 6.395 16.047 14.198 1.00 70.00 84 GLN A C 1
ATOM 697 O O . GLN A 1 84 ? 6.800 17.199 14.346 1.00 70.00 84 GLN A O 1
ATOM 702 N N . ARG A 1 85 ? 5.230 15.767 13.618 1.00 78.56 85 ARG A N 1
ATOM 703 C CA . ARG A 1 85 ? 4.207 16.760 13.303 1.00 78.56 85 ARG A CA 1
ATOM 704 C C . ARG A 1 85 ? 3.008 16.513 14.221 1.00 78.56 85 ARG A C 1
ATOM 706 O O . ARG A 1 85 ? 2.653 15.352 14.425 1.00 78.56 85 ARG A O 1
ATOM 713 N N . PRO A 1 86 ? 2.362 17.568 14.747 1.00 81.44 86 PRO A N 1
ATOM 714 C CA . PRO A 1 86 ? 1.107 17.412 15.468 1.00 81.44 86 PRO A CA 1
ATOM 715 C C . PRO A 1 86 ? 0.086 16.679 14.594 1.00 81.44 86 PRO A C 1
ATOM 717 O O . PRO A 1 86 ? -0.193 17.111 13.474 1.00 81.44 86 PRO A O 1
ATOM 720 N N . VAL A 1 87 ? -0.442 15.569 15.105 1.00 85.81 87 VAL A N 1
ATOM 721 C CA . VAL A 1 87 ? -1.534 14.825 14.471 1.00 85.81 87 VAL A CA 1
ATOM 722 C C . VAL A 1 87 ? -2.841 15.469 14.907 1.00 85.81 87 VAL A C 1
ATOM 724 O O . VAL A 1 87 ? -3.125 15.527 16.103 1.00 85.81 87 VAL A O 1
ATOM 727 N N . SER A 1 88 ? -3.631 15.959 13.954 1.00 91.31 88 SER A N 1
ATOM 728 C CA . SER A 1 88 ? -4.971 16.467 14.242 1.00 91.31 88 SER A CA 1
ATOM 729 C C . SER A 1 88 ? -6.010 15.337 14.262 1.00 91.31 88 SER A C 1
ATOM 731 O O . SER A 1 88 ? -5.824 14.278 13.660 1.00 91.31 88 SER A O 1
ATOM 733 N N . GLU A 1 89 ? -7.152 15.577 14.911 1.00 92.75 89 GLU A N 1
ATOM 734 C CA . GLU A 1 89 ? -8.315 14.673 14.845 1.00 92.75 89 GLU A CA 1
ATOM 735 C C . GLU A 1 89 ? -8.831 14.481 13.411 1.00 92.75 89 GLU A C 1
ATOM 737 O O . GLU A 1 89 ? -9.416 13.452 13.077 1.00 92.75 89 GLU A O 1
ATOM 742 N N . GLU A 1 90 ? -8.652 15.475 12.538 1.00 92.44 90 GLU A N 1
ATOM 743 C CA . GLU A 1 90 ? -9.010 15.345 11.125 1.00 92.44 90 GLU A CA 1
ATOM 744 C C . GLU A 1 90 ? -8.064 14.381 10.401 1.00 92.44 90 GLU A C 1
ATOM 746 O O . GLU A 1 90 ? -8.544 13.482 9.712 1.00 92.44 90 GLU A O 1
ATOM 751 N N . ASP A 1 91 ? -6.750 14.491 10.627 1.00 91.56 91 ASP A N 1
ATOM 752 C CA . ASP A 1 91 ? -5.767 13.561 10.054 1.00 91.56 91 ASP A CA 1
ATOM 753 C C . ASP A 1 91 ? -6.087 12.117 10.461 1.00 91.56 91 ASP A C 1
ATOM 755 O O . ASP A 1 91 ? -6.097 11.210 9.624 1.00 91.56 91 ASP A O 1
ATOM 759 N N . TYR A 1 92 ? -6.403 11.901 11.745 1.00 94.38 92 TYR A N 1
ATOM 760 C CA . TYR A 1 92 ? -6.789 10.584 12.248 1.00 94.38 92 TYR A CA 1
ATOM 761 C C . TYR A 1 92 ? -8.075 10.072 11.598 1.00 94.38 92 TYR A C 1
ATOM 763 O O . TYR A 1 92 ? -8.086 8.955 11.082 1.00 94.38 92 TYR A O 1
ATOM 771 N N . ARG A 1 93 ? -9.144 10.878 11.555 1.00 95.06 93 ARG A N 1
ATOM 772 C CA . ARG A 1 93 ? -10.419 10.469 10.939 1.00 95.06 93 ARG A CA 1
ATOM 773 C C . ARG A 1 93 ? -10.269 10.142 9.455 1.00 95.06 93 ARG A C 1
ATOM 775 O O . ARG A 1 93 ? -10.885 9.189 8.974 1.00 95.06 93 ARG A O 1
ATOM 782 N N . GLN A 1 94 ? -9.443 10.889 8.723 1.00 94.44 94 GLN A N 1
ATOM 783 C CA . GLN A 1 94 ? -9.157 10.604 7.317 1.00 94.44 94 GLN A CA 1
ATOM 784 C C . GLN A 1 94 ? -8.406 9.282 7.148 1.00 94.44 94 GLN A C 1
ATOM 786 O O . GLN A 1 94 ? -8.807 8.456 6.322 1.00 94.44 94 GLN A O 1
ATOM 791 N N . ALA A 1 95 ? -7.368 9.049 7.953 1.00 95.94 95 ALA A N 1
ATOM 792 C CA . ALA A 1 95 ? -6.619 7.797 7.943 1.00 95.94 95 ALA A CA 1
ATOM 793 C C . ALA A 1 95 ? -7.508 6.601 8.321 1.00 95.94 95 ALA A C 1
ATOM 795 O O . ALA A 1 95 ? -7.514 5.580 7.634 1.00 95.94 95 ALA A O 1
ATOM 796 N N . GLU A 1 96 ? -8.309 6.734 9.378 1.00 97.50 96 GLU A N 1
ATOM 797 C CA . GLU A 1 96 ? -9.22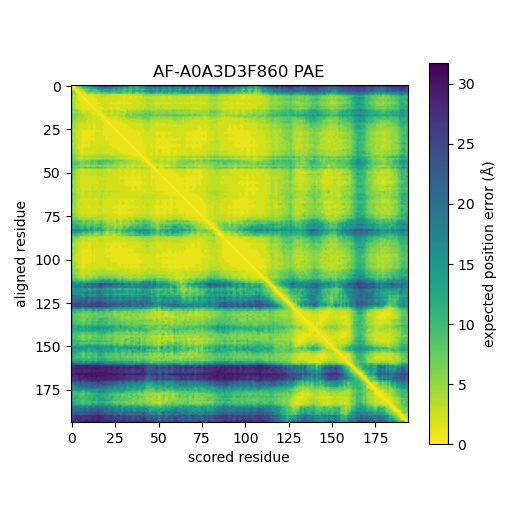3 5.695 9.852 1.00 97.50 96 GLU A CA 1
ATOM 798 C C . GLU A 1 96 ? -10.239 5.326 8.766 1.00 97.50 96 GLU A C 1
ATOM 800 O O . GLU A 1 96 ? -10.430 4.149 8.441 1.00 97.50 96 GLU A O 1
ATOM 805 N N . LYS A 1 97 ? -10.852 6.341 8.147 1.00 97.06 97 LYS A N 1
ATOM 806 C CA . LYS A 1 97 ? -11.779 6.158 7.031 1.00 97.06 97 LYS A CA 1
ATOM 807 C C . LYS A 1 97 ? -11.106 5.458 5.853 1.00 97.06 97 LYS A C 1
ATOM 809 O O . LYS A 1 97 ? -11.729 4.574 5.262 1.00 97.06 97 LYS A O 1
ATOM 814 N N . ALA A 1 98 ? -9.868 5.814 5.514 1.00 97.25 98 ALA A N 1
ATOM 815 C CA . ALA A 1 98 ? -9.125 5.176 4.431 1.00 97.25 98 ALA A CA 1
ATOM 816 C C . ALA A 1 98 ? -8.902 3.679 4.706 1.00 97.25 98 ALA A C 1
ATOM 818 O O . ALA A 1 98 ? -9.235 2.848 3.861 1.00 97.25 98 ALA A O 1
ATOM 819 N N . VAL A 1 99 ? -8.448 3.308 5.909 1.00 97.94 99 VAL A N 1
ATOM 820 C CA . VAL A 1 99 ? -8.234 1.894 6.273 1.00 97.94 99 VAL A CA 1
ATOM 821 C C . VAL A 1 99 ? -9.558 1.118 6.310 1.00 97.94 99 VAL A C 1
ATOM 823 O O . VAL A 1 99 ? -9.636 0.021 5.760 1.00 97.94 99 VAL A O 1
ATOM 826 N N . LYS A 1 100 ? -10.637 1.695 6.863 1.00 97.12 100 LYS A N 1
ATOM 827 C CA . LYS A 1 100 ? -11.980 1.079 6.822 1.00 97.12 100 LYS A CA 1
ATOM 828 C C . LYS A 1 100 ? -12.466 0.868 5.383 1.00 97.12 100 LYS A C 1
ATOM 830 O O . LYS A 1 100 ? -13.028 -0.179 5.069 1.00 97.12 100 LYS A O 1
ATOM 835 N N . THR A 1 101 ? -12.241 1.846 4.505 1.00 96.69 101 THR A N 1
ATOM 836 C CA . THR A 1 101 ? -12.622 1.773 3.084 1.00 96.69 101 THR A CA 1
ATOM 837 C C . THR A 1 101 ? -11.842 0.675 2.367 1.00 96.69 101 THR A C 1
ATOM 839 O O . THR A 1 101 ? -12.447 -0.127 1.661 1.00 96.69 101 THR A O 1
ATOM 842 N N . LEU A 1 102 ? -10.532 0.579 2.610 1.00 97.19 102 LEU A N 1
ATOM 843 C CA . LEU A 1 102 ? -9.695 -0.504 2.099 1.00 97.19 102 LEU A CA 1
ATOM 844 C C . LEU A 1 102 ? -10.252 -1.878 2.498 1.00 97.19 102 LEU A C 1
ATOM 846 O O . LEU A 1 102 ? -10.442 -2.731 1.632 1.00 97.19 102 LEU A O 1
ATOM 850 N N . CYS A 1 103 ? -10.552 -2.084 3.787 1.00 96.56 103 CYS A N 1
ATOM 851 C CA . CYS A 1 103 ? -11.101 -3.351 4.273 1.00 96.56 103 CYS A CA 1
ATOM 852 C C . CYS A 1 103 ? -12.394 -3.738 3.546 1.00 96.56 103 CYS A C 1
ATOM 854 O O . CYS A 1 103 ? -12.529 -4.886 3.130 1.00 96.56 103 CYS A O 1
ATOM 856 N N . ARG A 1 104 ? -13.305 -2.776 3.355 1.00 95.50 104 ARG A N 1
ATOM 857 C CA . ARG A 1 104 ? -14.595 -2.991 2.681 1.00 95.50 104 ARG A CA 1
ATOM 858 C C . ARG A 1 104 ? -14.465 -3.252 1.181 1.00 95.50 104 ARG A C 1
ATOM 860 O O . ARG A 1 104 ? -15.254 -4.013 0.631 1.00 95.50 104 ARG A O 1
ATOM 867 N N . ILE A 1 105 ? -13.501 -2.621 0.505 1.00 95.69 105 ILE A N 1
ATOM 868 C CA . ILE A 1 105 ? -13.245 -2.896 -0.917 1.00 95.69 105 ILE A CA 1
ATOM 869 C C . ILE A 1 105 ? -12.711 -4.317 -1.084 1.00 95.69 105 ILE A C 1
ATOM 871 O O . ILE A 1 105 ? -13.205 -5.071 -1.917 1.00 95.69 105 ILE A O 1
ATOM 875 N N . VAL A 1 106 ? -11.728 -4.699 -0.268 1.00 94.62 106 VAL A N 1
ATOM 876 C CA . VAL A 1 106 ? -11.089 -6.016 -0.362 1.00 94.62 106 VAL A CA 1
ATOM 877 C C . VAL A 1 106 ? -12.068 -7.154 -0.051 1.00 94.62 106 VAL A C 1
ATOM 879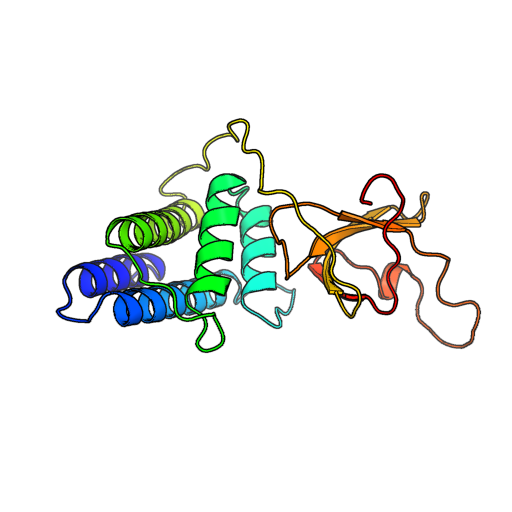 O O . VAL A 1 106 ? -11.946 -8.232 -0.625 1.00 94.62 106 VAL A O 1
ATOM 882 N N . THR A 1 107 ? -13.073 -6.930 0.802 1.00 90.69 107 THR A N 1
ATOM 883 C CA . THR A 1 107 ? -14.153 -7.908 1.029 1.00 90.69 107 THR A CA 1
ATOM 884 C C . THR A 1 107 ? -15.260 -7.895 -0.008 1.00 90.69 107 THR A C 1
ATOM 886 O O . THR A 1 107 ? -16.146 -8.745 0.052 1.00 90.69 107 THR A O 1
ATOM 889 N N . GLY A 1 108 ? -15.248 -6.938 -0.933 1.00 91.69 108 GLY A N 1
ATOM 890 C CA . GLY A 1 108 ? -16.347 -6.732 -1.866 1.00 91.69 108 GLY A CA 1
ATOM 891 C C . GLY A 1 108 ? -17.619 -6.172 -1.217 1.00 91.69 108 GLY A C 1
ATOM 892 O O . GLY A 1 108 ? -18.656 -6.154 -1.874 1.00 91.69 108 GLY A O 1
ATOM 893 N N . GLU A 1 109 ? -17.564 -5.695 0.035 1.00 92.81 109 GLU A N 1
ATOM 894 C CA . GLU A 1 109 ? -18.683 -4.986 0.679 1.00 92.81 109 GLU A CA 1
ATOM 895 C C . GLU A 1 109 ? -19.020 -3.688 -0.057 1.00 92.81 109 GLU A C 1
ATOM 897 O O . GLU A 1 109 ? -20.185 -3.302 -0.151 1.00 92.81 109 GLU A O 1
ATOM 902 N N . ILE A 1 110 ? -18.000 -3.009 -0.587 1.00 93.06 110 ILE A N 1
ATOM 903 C CA . ILE A 1 110 ? -18.168 -1.835 -1.443 1.00 93.06 110 ILE A CA 1
ATOM 904 C C . ILE A 1 110 ? -17.334 -1.992 -2.708 1.00 93.06 110 ILE A C 1
ATOM 906 O O . ILE A 1 110 ? -16.259 -2.589 -2.692 1.00 93.06 110 ILE A O 1
ATOM 910 N N . ARG A 1 111 ? -17.808 -1.411 -3.810 1.00 91.56 111 ARG A N 1
ATOM 911 C CA . ARG A 1 111 ? -17.001 -1.299 -5.026 1.00 91.56 111 ARG A CA 1
ATOM 912 C C . ARG A 1 111 ? -16.093 -0.068 -4.951 1.00 91.56 111 ARG A C 1
ATOM 914 O O . ARG A 1 111 ? -16.518 0.947 -4.390 1.00 91.56 111 ARG A O 1
ATOM 921 N N . PRO A 1 112 ? -14.880 -0.127 -5.526 1.00 88.69 112 PRO A N 1
ATOM 922 C CA . PRO A 1 112 ? -14.051 1.056 -5.709 1.00 88.69 112 PRO A CA 1
ATOM 923 C C . PRO A 1 112 ? -14.837 2.138 -6.450 1.00 88.69 112 PRO A C 1
ATOM 925 O O . PRO A 1 112 ? -15.506 1.860 -7.448 1.00 88.69 112 PRO A O 1
ATOM 928 N N . ALA A 1 113 ? -14.779 3.372 -5.953 1.00 81.62 113 ALA A N 1
ATOM 929 C CA . ALA A 1 113 ? -15.299 4.508 -6.700 1.00 81.62 113 ALA A CA 1
ATOM 930 C C . ALA A 1 113 ? -14.451 4.722 -7.964 1.00 81.62 113 ALA A C 1
ATOM 932 O O . ALA A 1 113 ? -13.254 4.451 -7.956 1.00 81.62 113 ALA A O 1
ATOM 933 N N . GLN A 1 114 ? -15.047 5.236 -9.040 1.00 76.69 114 GLN A N 1
ATOM 934 C CA . GLN A 1 114 ? -14.245 5.690 -10.175 1.00 76.69 114 GLN A CA 1
ATOM 935 C C . GLN A 1 114 ? -13.405 6.901 -9.760 1.00 76.69 114 GLN A C 1
ATOM 937 O O . GLN A 1 114 ? -13.859 7.740 -8.973 1.00 76.69 114 GLN A O 1
ATOM 942 N N . ASP A 1 115 ? -12.186 6.978 -10.290 1.00 67.62 115 ASP A N 1
ATOM 943 C CA . ASP A 1 115 ? -11.276 8.085 -10.027 1.00 67.62 115 ASP A CA 1
ATOM 944 C C . ASP A 1 115 ? -11.940 9.417 -10.404 1.00 67.62 115 ASP A C 1
ATOM 946 O O . ASP A 1 115 ? -12.256 9.681 -11.564 1.00 67.62 115 ASP A O 1
ATOM 950 N N . LYS A 1 116 ? -12.129 10.292 -9.412 1.00 62.94 116 LYS A N 1
ATOM 951 C CA . LYS A 1 116 ? -12.222 11.731 -9.682 1.00 62.94 116 LYS A CA 1
ATOM 952 C C . LYS A 1 116 ? -10.827 12.226 -10.062 1.00 62.94 116 LYS A C 1
ATOM 954 O O . LYS A 1 116 ? -9.840 11.609 -9.666 1.00 62.94 116 LYS A O 1
ATOM 959 N N . ALA A 1 117 ? -10.741 13.348 -10.778 1.00 65.25 117 ALA A N 1
ATOM 960 C CA . ALA A 1 117 ? -9.470 14.011 -11.059 1.00 65.25 117 ALA A CA 1
ATOM 961 C C . ALA A 1 117 ? -8.739 14.327 -9.737 1.00 65.25 117 ALA A C 1
ATOM 963 O O . ALA A 1 117 ? -9.032 15.312 -9.063 1.00 65.25 117 ALA A O 1
ATOM 964 N N . PHE A 1 118 ? -7.835 13.437 -9.335 1.00 71.94 118 PHE A N 1
ATOM 965 C CA . PHE A 1 118 ? -6.952 13.591 -8.191 1.00 71.94 118 PHE A CA 1
ATOM 966 C C . PHE A 1 118 ? -5.588 13.977 -8.743 1.00 71.94 118 PHE A C 1
ATOM 968 O O . PHE A 1 118 ? -4.952 13.177 -9.429 1.00 71.94 118 PHE A O 1
ATOM 975 N N . ALA A 1 119 ? -5.163 15.206 -8.464 1.00 70.56 119 ALA A N 1
ATOM 976 C CA . ALA A 1 119 ? -3.805 15.647 -8.728 1.00 70.56 119 ALA A CA 1
ATOM 977 C C . ALA A 1 119 ? -2.942 15.252 -7.517 1.00 70.56 119 ALA A C 1
ATOM 979 O O . ALA A 1 119 ? -3.102 15.856 -6.451 1.00 70.56 119 ALA A O 1
ATOM 980 N N . PRO A 1 120 ? -2.085 14.216 -7.617 1.00 65.50 120 PRO A N 1
ATOM 981 C CA . PRO A 1 120 ? -1.115 13.951 -6.566 1.00 65.50 120 PRO A CA 1
ATOM 982 C C . PRO A 1 120 ? -0.196 15.172 -6.390 1.00 65.50 120 PRO A C 1
ATOM 984 O O . PRO A 1 120 ? 0.020 15.917 -7.348 1.00 65.50 120 PRO A O 1
ATOM 987 N N . PRO A 1 121 ? 0.336 15.403 -5.179 1.00 67.44 121 PRO A N 1
ATOM 988 C CA . PRO A 1 121 ? 1.283 16.489 -4.952 1.00 67.44 121 PRO A CA 1
ATOM 989 C C . PRO A 1 121 ? 2.512 16.339 -5.858 1.00 67.44 121 PRO A C 1
ATOM 991 O O . PRO A 1 121 ? 2.962 15.217 -6.105 1.00 67.44 121 PRO A O 1
ATOM 994 N N . GLU A 1 122 ? 3.052 17.469 -6.324 1.00 61.53 122 GLU A N 1
ATOM 995 C CA . GLU A 1 122 ? 4.284 17.498 -7.114 1.00 61.53 122 GLU A CA 1
ATOM 996 C C . GLU A 1 122 ? 5.423 16.800 -6.371 1.00 61.53 122 GLU A C 1
ATOM 998 O O . GLU A 1 122 ? 5.658 17.011 -5.177 1.00 61.53 122 GLU A O 1
ATOM 1003 N N . VAL A 1 123 ? 6.134 15.957 -7.108 1.00 61.19 123 VAL A N 1
ATOM 1004 C CA . VAL A 1 123 ? 7.239 15.163 -6.598 1.00 61.19 123 VAL A CA 1
ATOM 1005 C C . VAL A 1 123 ? 8.538 15.820 -7.028 1.00 61.19 123 VAL A C 1
ATOM 1007 O O . VAL A 1 123 ? 8.742 16.071 -8.210 1.00 61.19 123 VAL A O 1
ATOM 1010 N N . LYS A 1 124 ? 9.448 16.035 -6.078 1.00 58.59 124 LYS A N 1
ATOM 1011 C CA . LYS A 1 124 ? 10.840 16.373 -6.382 1.00 58.59 124 LYS A CA 1
ATOM 1012 C C . LYS A 1 124 ? 11.708 15.169 -6.066 1.00 58.59 124 LYS A C 1
ATOM 1014 O O . LYS A 1 124 ? 11.731 14.715 -4.921 1.00 58.59 124 LYS A O 1
ATOM 1019 N N . LEU A 1 125 ? 12.403 14.651 -7.074 1.00 60.00 125 LEU A N 1
ATOM 1020 C CA . LEU A 1 125 ? 13.473 13.692 -6.846 1.00 60.00 125 LEU A CA 1
ATOM 1021 C C . LEU A 1 125 ? 14.606 14.414 -6.117 1.00 60.00 125 LEU A C 1
ATOM 1023 O O . LEU A 1 125 ? 15.148 15.402 -6.603 1.00 60.00 125 LEU A O 1
ATOM 1027 N N . THR A 1 126 ? 14.951 13.934 -4.930 1.00 56.81 126 THR A N 1
ATOM 1028 C CA . THR A 1 126 ? 16.253 14.225 -4.329 1.00 56.81 126 THR A CA 1
ATOM 1029 C C . THR A 1 126 ? 17.262 13.235 -4.882 1.00 56.81 126 THR A C 1
ATOM 1031 O O . THR A 1 126 ? 16.985 12.035 -4.896 1.00 56.81 126 THR A O 1
ATOM 1034 N N . GLU A 1 127 ? 18.414 13.743 -5.319 1.00 55.09 127 GLU A N 1
ATOM 1035 C CA . GLU A 1 127 ? 19.556 12.944 -5.768 1.00 55.09 127 GLU A CA 1
ATOM 1036 C C . GLU A 1 127 ? 19.846 11.803 -4.776 1.00 55.09 127 GLU A C 1
ATOM 1038 O O . GLU A 1 127 ? 19.902 12.015 -3.560 1.00 55.09 127 GLU A O 1
ATOM 1043 N N . GLY A 1 128 ? 19.990 10.576 -5.284 1.00 64.50 128 GLY A N 1
ATOM 1044 C CA . GLY A 1 128 ? 20.291 9.406 -4.463 1.00 64.50 128 GLY A CA 1
ATOM 1045 C C . GLY A 1 128 ? 19.631 8.113 -4.937 1.00 64.50 128 GLY A C 1
ATOM 1046 O O . GLY A 1 128 ? 19.269 7.950 -6.099 1.00 64.50 128 GLY A O 1
ATOM 1047 N N . ARG A 1 129 ? 19.503 7.157 -4.008 1.00 73.00 129 ARG A N 1
ATOM 1048 C CA . ARG A 1 129 ? 18.904 5.840 -4.263 1.00 73.00 129 ARG A CA 1
ATOM 1049 C C . ARG A 1 129 ? 17.381 5.920 -4.217 1.00 73.00 129 ARG A C 1
ATOM 1051 O O . ARG A 1 129 ? 16.823 6.261 -3.174 1.00 73.00 129 ARG A O 1
ATOM 1058 N N . LEU A 1 130 ? 16.712 5.510 -5.292 1.00 83.12 130 LEU A N 1
ATOM 1059 C CA . LEU A 1 130 ? 15.252 5.459 -5.361 1.00 83.12 130 LEU A CA 1
ATOM 1060 C C . LEU A 1 130 ? 14.768 4.010 -5.369 1.00 83.12 130 LEU A C 1
ATOM 1062 O O . LEU A 1 130 ? 15.028 3.266 -6.311 1.00 83.12 130 LEU A O 1
ATOM 1066 N N . ARG A 1 131 ? 14.029 3.590 -4.338 1.00 86.94 131 ARG A N 1
ATOM 1067 C CA . ARG A 1 131 ? 13.359 2.285 -4.380 1.00 86.94 131 ARG A CA 1
ATOM 1068 C C . ARG A 1 131 ? 12.063 2.387 -5.167 1.00 86.94 131 ARG A C 1
ATOM 1070 O O . ARG A 1 131 ? 11.207 3.207 -4.837 1.00 86.94 131 ARG A O 1
ATOM 1077 N N . VAL A 1 132 ? 11.898 1.512 -6.148 1.00 88.50 132 VAL A N 1
ATOM 1078 C CA . VAL A 1 132 ? 10.725 1.462 -7.019 1.00 88.50 132 VAL A CA 1
ATOM 1079 C C . VAL A 1 132 ? 10.134 0.059 -7.077 1.00 88.50 132 VAL A C 1
ATOM 1081 O O . VAL A 1 132 ? 10.823 -0.927 -6.816 1.00 88.50 132 VAL A O 1
ATOM 1084 N N . GLN A 1 133 ? 8.852 -0.029 -7.413 1.00 90.06 133 GLN A N 1
ATOM 1085 C CA . GLN A 1 133 ? 8.186 -1.269 -7.795 1.00 90.06 133 GLN A CA 1
ATOM 1086 C C . GLN A 1 133 ? 7.732 -1.171 -9.245 1.00 90.06 133 GLN A C 1
ATOM 1088 O O . GLN A 1 133 ? 7.045 -0.213 -9.608 1.00 90.06 133 GLN A O 1
ATOM 1093 N N . ILE A 1 134 ? 8.091 -2.173 -10.043 1.00 89.19 134 ILE A N 1
ATOM 1094 C CA . ILE A 1 134 ? 7.718 -2.264 -11.452 1.00 89.19 134 ILE A CA 1
ATOM 1095 C C . ILE A 1 134 ? 6.227 -2.588 -11.543 1.00 89.19 134 ILE A C 1
ATOM 1097 O O . ILE A 1 134 ? 5.759 -3.567 -10.963 1.00 89.19 134 ILE A O 1
ATOM 1101 N N . LEU A 1 135 ? 5.477 -1.773 -12.277 1.00 88.44 135 LEU A N 1
ATOM 1102 C CA . LEU A 1 135 ? 4.070 -2.011 -12.594 1.00 88.44 135 LEU A CA 1
ATOM 1103 C C . LEU A 1 135 ? 3.939 -2.771 -13.912 1.00 88.44 135 LEU A C 1
ATOM 1105 O O . LEU A 1 135 ? 3.208 -3.754 -13.986 1.00 88.44 135 LEU A O 1
ATOM 1109 N N . ARG A 1 136 ? 4.653 -2.306 -14.939 1.00 88.75 136 ARG A N 1
ATOM 1110 C CA . ARG A 1 136 ? 4.691 -2.892 -16.282 1.00 88.75 136 ARG A CA 1
ATOM 1111 C C . ARG A 1 136 ? 6.032 -2.586 -16.945 1.00 88.75 136 ARG A C 1
ATOM 1113 O O . ARG A 1 136 ? 6.703 -1.618 -16.585 1.00 88.75 136 ARG A O 1
ATOM 1120 N N . VAL A 1 137 ? 6.391 -3.420 -17.910 1.00 86.50 137 VAL A N 1
ATOM 1121 C CA . VAL A 1 137 ? 7.631 -3.324 -18.682 1.00 86.50 137 VAL A CA 1
ATOM 1122 C C . VAL A 1 137 ? 7.257 -3.170 -20.146 1.00 86.50 137 VAL A C 1
ATOM 1124 O O . VAL A 1 137 ? 6.424 -3.923 -20.645 1.00 86.50 137 VAL A O 1
ATOM 1127 N N . ASP A 1 138 ? 7.863 -2.193 -20.807 1.00 86.38 138 ASP A N 1
ATOM 1128 C CA . ASP A 1 138 ? 7.860 -2.050 -22.256 1.00 86.38 138 ASP A CA 1
ATOM 1129 C C . ASP A 1 138 ? 9.274 -2.348 -22.755 1.00 86.38 138 ASP A C 1
ATOM 1131 O O . ASP A 1 138 ? 10.197 -1.542 -22.620 1.00 86.38 138 ASP A O 1
ATOM 1135 N N . THR A 1 139 ? 9.454 -3.560 -23.270 1.00 81.44 139 THR A N 1
ATOM 1136 C CA . THR A 1 139 ? 10.750 -4.054 -23.738 1.00 81.44 139 THR A CA 1
ATOM 1137 C C . THR A 1 139 ? 11.168 -3.437 -25.068 1.00 81.44 139 THR A C 1
ATOM 1139 O O . THR A 1 139 ? 12.367 -3.324 -25.320 1.00 81.44 139 THR A O 1
ATOM 1142 N N . GLU A 1 140 ? 10.214 -3.016 -25.905 1.00 82.25 140 GLU A N 1
ATOM 1143 C CA . GLU A 1 140 ? 10.492 -2.390 -27.202 1.00 82.25 140 GLU A CA 1
ATOM 1144 C C . GLU A 1 140 ? 11.037 -0.974 -27.006 1.00 82.25 140 GLU A C 1
ATOM 1146 O O . GLU A 1 140 ? 12.089 -0.627 -27.548 1.00 82.25 140 GLU A O 1
ATOM 1151 N N . ALA A 1 141 ? 10.370 -0.181 -26.163 1.00 84.12 141 ALA A N 1
ATOM 1152 C CA . ALA A 1 141 ? 10.794 1.174 -25.820 1.00 84.12 141 ALA A CA 1
ATOM 1153 C C . ALA A 1 141 ? 11.895 1.217 -24.744 1.00 84.12 141 ALA A C 1
ATOM 1155 O O . ALA A 1 141 ? 12.443 2.284 -24.467 1.00 84.12 141 ALA A O 1
ATOM 1156 N N . LYS A 1 142 ? 12.221 0.068 -24.133 1.00 84.06 142 LYS A N 1
ATOM 1157 C CA . LYS A 1 142 ? 13.126 -0.070 -22.980 1.00 84.06 142 LYS A CA 1
ATOM 1158 C C . LYS A 1 142 ? 12.714 0.808 -21.794 1.00 84.06 142 LYS A C 1
ATOM 1160 O O . LYS A 1 142 ? 13.528 1.510 -21.190 1.00 84.06 142 LYS A O 1
ATOM 1165 N N . GLN A 1 143 ? 11.430 0.767 -21.458 1.00 88.50 143 GLN A N 1
ATOM 1166 C CA . GLN A 1 143 ? 10.835 1.559 -20.388 1.00 88.50 143 GLN A CA 1
ATOM 1167 C C . GLN A 1 143 ? 10.274 0.663 -19.285 1.00 88.50 143 GLN A C 1
ATOM 1169 O O . GLN A 1 143 ? 9.567 -0.315 -19.533 1.00 88.50 143 GLN A O 1
ATOM 1174 N N . LEU A 1 144 ? 10.555 1.027 -18.038 1.00 88.38 144 LEU A N 1
ATOM 1175 C CA . LEU A 1 144 ? 9.917 0.458 -16.858 1.00 88.38 144 LEU A CA 1
ATOM 1176 C C . LEU A 1 144 ? 8.955 1.488 -16.293 1.00 88.38 144 LEU A C 1
ATOM 1178 O O . LEU A 1 144 ? 9.357 2.581 -15.903 1.00 88.38 144 LEU A O 1
ATOM 1182 N N . PHE A 1 145 ? 7.692 1.117 -16.187 1.00 89.44 145 PHE A N 1
ATOM 1183 C CA . PHE A 1 145 ? 6.696 1.955 -15.543 1.00 89.44 145 PHE A CA 1
ATOM 1184 C C . PHE A 1 145 ? 6.584 1.530 -14.095 1.00 89.44 145 PHE A C 1
ATOM 1186 O O . PHE A 1 145 ? 6.275 0.374 -13.794 1.00 89.44 145 PHE A O 1
ATOM 1193 N N . CYS A 1 146 ? 6.873 2.458 -13.200 1.00 89.38 146 CYS A N 1
ATOM 1194 C CA . CYS A 1 146 ? 7.182 2.164 -11.817 1.00 89.38 146 CYS A CA 1
ATOM 1195 C C . CYS A 1 146 ? 6.407 3.072 -10.864 1.00 89.38 146 CYS A C 1
ATOM 11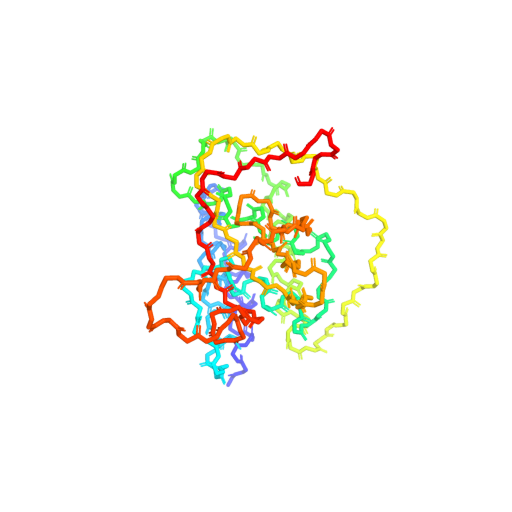97 O O . CYS A 1 146 ? 6.077 4.208 -11.187 1.00 89.38 146 CYS A O 1
ATOM 1199 N N . LYS A 1 147 ? 6.193 2.599 -9.635 1.00 88.00 147 LYS A N 1
ATOM 1200 C CA . LYS A 1 147 ? 5.867 3.462 -8.491 1.00 88.00 147 LYS A CA 1
ATOM 1201 C C . LYS A 1 147 ? 7.074 3.566 -7.587 1.00 88.00 147 LYS A C 1
ATOM 1203 O O . LYS A 1 147 ? 7.654 2.544 -7.219 1.00 88.00 147 LYS A O 1
ATOM 1208 N N . ALA A 1 148 ? 7.434 4.780 -7.194 1.00 85.31 148 ALA A N 1
ATOM 1209 C CA . ALA A 1 148 ? 8.518 4.984 -6.248 1.00 85.31 148 ALA A CA 1
ATOM 1210 C C . ALA A 1 148 ? 8.018 4.943 -4.806 1.00 85.31 148 ALA A C 1
ATOM 1212 O O . ALA A 1 148 ? 6.969 5.491 -4.477 1.00 85.31 148 ALA A O 1
ATOM 1213 N N . GLU A 1 149 ? 8.807 4.362 -3.907 1.00 83.81 149 GLU A N 1
ATOM 1214 C CA . GLU A 1 149 ? 8.464 4.302 -2.487 1.00 83.81 149 GLU A CA 1
ATOM 1215 C C . GLU A 1 149 ? 8.346 5.701 -1.859 1.00 83.81 149 GLU A C 1
ATOM 1217 O O . GLU A 1 149 ? 7.524 5.904 -0.961 1.00 83.81 149 GLU A O 1
ATOM 1222 N N . ALA A 1 150 ? 9.142 6.660 -2.339 1.00 77.00 150 ALA A N 1
ATOM 1223 C CA . ALA A 1 150 ? 9.128 8.045 -1.873 1.00 77.00 150 ALA A CA 1
ATOM 1224 C C . ALA A 1 150 ? 7.858 8.809 -2.297 1.00 77.00 150 ALA A C 1
ATOM 1226 O O . ALA A 1 150 ? 7.416 9.707 -1.586 1.00 77.00 150 ALA A O 1
ATOM 1227 N N . PHE A 1 151 ? 7.242 8.429 -3.419 1.00 76.50 151 PHE A N 1
ATOM 1228 C CA . PHE A 1 151 ? 6.059 9.081 -3.987 1.00 76.50 151 PHE A CA 1
ATOM 1229 C C . 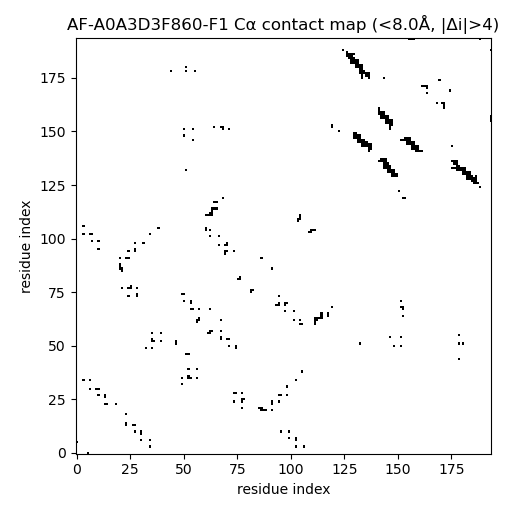PHE A 1 151 ? 5.167 8.046 -4.695 1.00 76.50 151 PHE A C 1
ATOM 1231 O O . PHE A 1 151 ? 5.072 7.974 -5.916 1.00 76.50 151 PHE A O 1
ATOM 1238 N N . PRO A 1 152 ? 4.469 7.216 -3.914 1.00 68.75 152 PRO A N 1
ATOM 1239 C CA . PRO A 1 152 ? 3.883 5.961 -4.388 1.00 68.75 152 PRO A CA 1
ATOM 1240 C C . PRO A 1 152 ? 2.623 6.112 -5.249 1.00 68.75 152 PRO A C 1
ATOM 1242 O O . PRO A 1 152 ? 2.057 5.118 -5.700 1.00 68.75 152 PRO A O 1
ATOM 1245 N N . VAL A 1 153 ? 2.151 7.337 -5.468 1.00 71.50 153 VAL A N 1
ATOM 1246 C CA . VAL A 1 153 ? 0.909 7.614 -6.206 1.00 71.50 153 VAL A CA 1
ATOM 1247 C C . VAL A 1 153 ? 1.183 8.026 -7.644 1.00 71.50 153 VAL A C 1
ATOM 1249 O O . VAL A 1 153 ? 0.355 7.758 -8.513 1.00 71.50 153 VAL A O 1
ATOM 1252 N N . SER A 1 154 ? 2.350 8.611 -7.896 1.00 77.50 154 SER A N 1
ATOM 1253 C CA . SER A 1 154 ? 2.792 8.967 -9.237 1.00 77.50 154 SER A CA 1
ATOM 1254 C C . SER A 1 154 ? 3.462 7.759 -9.883 1.00 77.50 154 SER A C 1
ATOM 1256 O O . SER A 1 154 ? 4.298 7.094 -9.267 1.00 77.50 154 SER A O 1
ATOM 1258 N N . GLU A 1 155 ? 3.058 7.464 -11.116 1.00 84.12 155 GLU A N 1
ATOM 1259 C CA . GLU A 1 155 ? 3.817 6.572 -11.989 1.00 84.12 155 GLU A CA 1
ATOM 1260 C C . GLU A 1 155 ? 5.021 7.354 -12.513 1.00 84.12 155 GLU A C 1
ATOM 1262 O O . GLU A 1 155 ? 4.886 8.520 -12.882 1.00 84.12 155 GLU A O 1
ATOM 1267 N N . ILE A 1 156 ? 6.185 6.717 -12.507 1.00 84.38 156 ILE A N 1
ATOM 1268 C CA . ILE A 1 156 ? 7.392 7.214 -13.160 1.00 84.38 156 ILE A CA 1
ATOM 1269 C C . ILE A 1 156 ? 7.805 6.252 -14.255 1.00 84.38 156 ILE A C 1
ATOM 1271 O O . ILE A 1 156 ? 7.652 5.033 -14.119 1.00 84.38 156 ILE A O 1
ATOM 1275 N N . THR A 1 157 ? 8.352 6.815 -15.321 1.00 86.62 157 THR A N 1
ATOM 1276 C CA . THR A 1 157 ? 8.894 6.065 -16.446 1.00 86.62 157 THR A CA 1
ATOM 1277 C C . THR A 1 157 ? 10.403 6.041 -16.302 1.00 86.62 157 THR A C 1
ATOM 1279 O O . THR A 1 157 ? 11.052 7.073 -16.362 1.00 86.62 157 THR A O 1
ATOM 1282 N N . VAL A 1 158 ? 10.972 4.858 -16.112 1.00 84.69 158 VAL A N 1
ATOM 1283 C CA . VAL A 1 158 ? 12.418 4.670 -16.022 1.00 84.69 158 VAL A CA 1
ATOM 1284 C C . VAL A 1 158 ? 12.893 4.105 -17.350 1.00 84.69 158 VAL A C 1
ATOM 1286 O O . VAL A 1 158 ? 12.563 2.970 -17.695 1.00 84.69 158 VAL A O 1
ATOM 1289 N N . LEU A 1 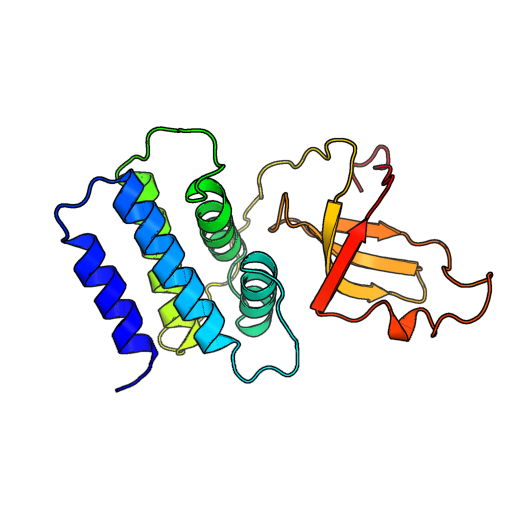159 ? 13.665 4.889 -18.097 1.00 83.50 159 LEU A N 1
ATOM 1290 C CA . LEU A 1 159 ? 14.362 4.395 -19.278 1.00 83.50 159 LEU A CA 1
ATOM 1291 C C . LEU A 1 159 ? 15.560 3.557 -18.828 1.00 83.50 159 LEU A C 1
ATOM 1293 O O . LEU A 1 159 ? 16.372 4.015 -18.023 1.00 83.50 159 LEU A O 1
ATOM 1297 N N . TYR A 1 160 ? 15.693 2.345 -19.358 1.00 77.94 160 TYR A N 1
ATOM 1298 C CA . TYR A 1 160 ? 16.891 1.542 -19.153 1.00 77.94 160 TYR A CA 1
ATOM 1299 C C . TYR A 1 160 ? 17.636 1.369 -20.471 1.00 77.94 160 TYR A C 1
ATOM 1301 O O . TYR A 1 160 ? 17.078 1.026 -21.512 1.00 77.94 160 TYR A O 1
ATOM 1309 N N . THR A 1 161 ? 18.942 1.586 -20.443 1.00 67.94 161 THR A N 1
ATOM 1310 C CA . THR A 1 161 ? 19.810 1.033 -21.478 1.00 67.94 161 THR A CA 1
ATOM 1311 C C . THR A 1 161 ? 19.936 -0.464 -21.221 1.00 67.94 161 THR A C 1
ATOM 1313 O O . THR A 1 161 ? 19.811 -0.912 -20.083 1.00 67.94 161 THR A O 1
ATOM 1316 N N . ALA A 1 162 ? 20.084 -1.260 -22.283 1.00 56.78 162 ALA A N 1
ATOM 1317 C CA . ALA A 1 162 ? 20.127 -2.714 -22.174 1.00 56.78 162 ALA A CA 1
ATOM 1318 C C . ALA A 1 162 ? 21.179 -3.125 -21.131 1.00 56.78 162 ALA A C 1
ATOM 1320 O O . ALA A 1 162 ? 22.377 -2.998 -21.363 1.00 56.78 162 ALA A O 1
ATOM 1321 N N . ALA A 1 163 ? 20.728 -3.574 -19.963 1.00 50.94 163 ALA A N 1
ATOM 1322 C CA . ALA A 1 163 ? 21.602 -4.231 -19.015 1.00 50.94 163 ALA A CA 1
ATOM 1323 C C . ALA A 1 163 ? 21.866 -5.639 -19.558 1.00 50.94 163 ALA A C 1
ATOM 1325 O O . ALA A 1 163 ? 20.931 -6.282 -20.036 1.00 50.94 163 ALA A O 1
ATOM 1326 N N . CYS A 1 164 ? 23.111 -6.101 -19.423 1.00 46.94 164 CYS A N 1
ATOM 1327 C CA . CYS A 1 164 ? 23.620 -7.447 -19.736 1.00 46.94 164 CYS A CA 1
ATOM 1328 C C . CYS A 1 164 ? 24.401 -7.613 -21.061 1.00 46.94 164 CYS A C 1
ATOM 1330 O O . CYS A 1 164 ? 24.276 -8.647 -21.708 1.00 46.94 164 CYS A O 1
ATOM 1332 N N . GLU A 1 165 ? 25.269 -6.670 -21.455 1.00 47.78 165 GLU A N 1
ATOM 1333 C CA . GLU A 1 165 ? 26.387 -7.023 -22.364 1.00 47.78 165 GLU A CA 1
ATOM 1334 C C . GLU A 1 165 ? 27.543 -7.705 -21.606 1.00 47.78 165 GLU A C 1
ATOM 1336 O O . GLU A 1 165 ? 28.221 -8.581 -22.147 1.00 47.78 165 GLU A O 1
ATOM 1341 N N . ASP A 1 166 ? 27.715 -7.401 -20.314 1.00 45.66 166 ASP A N 1
ATOM 1342 C CA . ASP A 1 166 ? 28.730 -8.033 -19.474 1.00 45.66 166 ASP A CA 1
ATOM 1343 C C . ASP A 1 166 ? 28.180 -9.246 -18.700 1.00 45.66 166 ASP A C 1
ATOM 1345 O O . ASP A 1 166 ? 27.545 -9.131 -17.656 1.00 45.66 166 ASP A O 1
ATOM 1349 N N . ARG A 1 167 ? 28.477 -10.423 -19.267 1.00 48.31 167 ARG A N 1
ATOM 1350 C CA . ARG A 1 167 ? 28.724 -11.741 -18.643 1.00 48.31 167 ARG A CA 1
ATOM 1351 C C . ARG A 1 167 ? 27.699 -12.263 -17.611 1.00 48.31 167 ARG A C 1
ATOM 1353 O O . ARG A 1 167 ? 27.706 -11.895 -16.446 1.00 48.31 167 ARG A O 1
ATOM 1360 N N . GLN A 1 168 ? 26.979 -13.313 -18.032 1.00 51.22 168 GLN A N 1
ATOM 1361 C CA . GLN A 1 168 ? 26.266 -14.317 -17.210 1.00 51.22 168 GLN A CA 1
ATOM 1362 C C . GLN A 1 168 ? 24.964 -13.908 -16.502 1.00 51.22 168 GLN A C 1
ATOM 1364 O O . GLN A 1 168 ? 24.507 -14.642 -15.627 1.00 51.22 168 GLN A O 1
ATOM 1369 N N . VAL A 1 169 ? 24.327 -12.804 -16.881 1.00 49.66 169 VAL A N 1
ATOM 1370 C CA . VAL A 1 169 ? 23.040 -12.424 -16.287 1.00 49.66 169 VAL A CA 1
ATOM 1371 C C . VAL A 1 169 ? 21.887 -12.902 -17.176 1.00 49.66 169 VAL A C 1
ATOM 1373 O O . VAL A 1 169 ? 21.930 -12.753 -18.398 1.00 49.66 169 VAL A O 1
ATOM 1376 N N . GLU A 1 170 ? 20.897 -13.530 -16.538 1.00 53.69 170 GLU A N 1
ATOM 1377 C CA . GLU A 1 170 ? 19.585 -13.881 -17.093 1.00 53.69 170 GLU A CA 1
ATOM 1378 C C . GLU A 1 170 ? 18.975 -12.670 -17.831 1.00 53.69 170 GLU A C 1
ATOM 1380 O O . GLU A 1 170 ? 19.307 -11.520 -17.541 1.00 53.69 170 GLU A O 1
ATOM 1385 N N . THR A 1 171 ? 18.144 -12.909 -18.843 1.00 58.69 171 THR A N 1
ATOM 1386 C CA . THR A 1 171 ? 17.682 -11.859 -19.767 1.00 58.69 171 THR A CA 1
ATOM 1387 C C . THR A 1 171 ? 16.995 -10.693 -19.035 1.00 58.69 171 THR A C 1
ATOM 1389 O O . THR A 1 171 ? 16.541 -10.832 -17.901 1.00 58.69 171 THR A O 1
ATOM 1392 N N . ALA A 1 172 ? 16.857 -9.522 -19.672 1.00 61.81 172 ALA A N 1
ATOM 1393 C CA . ALA A 1 172 ? 16.128 -8.392 -19.075 1.00 61.81 172 ALA A CA 1
ATOM 1394 C C . ALA A 1 172 ? 14.708 -8.779 -18.597 1.00 61.81 172 ALA A C 1
ATOM 1396 O O . ALA A 1 172 ? 14.208 -8.207 -17.634 1.00 61.81 172 ALA A O 1
ATOM 1397 N N . GLU A 1 173 ? 14.093 -9.784 -19.225 1.00 62.94 173 GLU A N 1
ATOM 1398 C CA . GLU A 1 173 ? 12.787 -10.361 -18.872 1.00 62.94 173 GLU A CA 1
ATOM 1399 C C . GLU A 1 173 ? 12.815 -11.183 -17.566 1.00 62.94 173 GLU A C 1
ATOM 1401 O O . GLU A 1 173 ? 11.807 -11.308 -16.862 1.00 62.94 173 GLU A O 1
ATOM 1406 N N . ASP A 1 174 ? 13.979 -11.712 -17.191 1.00 65.00 174 ASP A N 1
ATOM 1407 C CA . ASP A 1 174 ? 14.177 -12.432 -15.936 1.00 65.00 174 ASP A CA 1
ATOM 1408 C C . ASP A 1 174 ? 14.331 -11.483 -14.746 1.00 65.00 174 ASP A C 1
ATOM 1410 O O . ASP A 1 174 ? 13.833 -11.765 -13.653 1.00 65.00 174 ASP A O 1
ATOM 1414 N N . ILE A 1 175 ? 14.935 -10.316 -14.981 1.00 69.44 175 ILE A N 1
ATOM 1415 C CA . ILE A 1 175 ? 15.170 -9.287 -13.962 1.00 69.44 175 ILE A CA 1
ATOM 1416 C C . ILE A 1 175 ? 13.952 -8.367 -13.809 1.00 69.44 175 ILE A C 1
ATOM 1418 O O . ILE A 1 175 ? 13.529 -8.048 -12.693 1.00 69.44 175 ILE A O 1
ATOM 1422 N N . PHE A 1 176 ? 13.381 -7.913 -14.926 1.00 81.81 176 PHE A N 1
ATOM 1423 C CA . PHE A 1 176 ? 12.312 -6.921 -14.945 1.00 81.81 176 PHE A CA 1
ATOM 1424 C C . PHE A 1 176 ? 10.955 -7.598 -15.075 1.00 81.81 176 PHE A C 1
ATOM 1426 O O . PHE A 1 176 ? 10.432 -7.822 -16.163 1.00 81.81 176 PHE A O 1
ATOM 1433 N N . ARG A 1 177 ? 10.353 -7.895 -13.923 1.00 80.12 177 ARG A N 1
ATOM 1434 C CA . ARG A 1 177 ? 9.009 -8.474 -13.836 1.00 80.12 177 ARG A CA 1
ATOM 1435 C C . ARG A 1 177 ? 8.069 -7.535 -13.096 1.00 80.12 177 ARG A C 1
ATOM 1437 O O . ARG A 1 177 ? 8.455 -6.899 -12.115 1.00 80.12 177 ARG A O 1
ATOM 1444 N N . ALA A 1 178 ? 6.815 -7.466 -13.539 1.00 83.56 178 ALA A N 1
ATOM 1445 C CA . ALA A 1 178 ? 5.780 -6.731 -12.819 1.00 83.56 178 ALA A CA 1
ATOM 1446 C C . ALA A 1 178 ? 5.689 -7.229 -11.365 1.00 83.56 178 ALA A C 1
ATOM 1448 O O . ALA A 1 178 ? 5.703 -8.429 -11.094 1.00 83.56 178 ALA A O 1
ATOM 1449 N N . GLY A 1 179 ? 5.633 -6.294 -10.423 1.00 81.19 179 GLY A N 1
ATOM 1450 C CA . GLY A 1 179 ? 5.677 -6.559 -8.989 1.00 81.19 179 GLY A CA 1
ATOM 1451 C C . GLY A 1 179 ? 7.084 -6.633 -8.386 1.00 81.19 179 GLY A C 1
ATOM 1452 O O . GLY A 1 179 ? 7.198 -6.516 -7.165 1.00 81.19 179 GLY A O 1
ATOM 1453 N N . ALA A 1 180 ? 8.146 -6.764 -9.190 1.00 84.44 180 ALA A N 1
ATOM 1454 C CA . ALA A 1 180 ? 9.518 -6.743 -8.688 1.00 84.44 180 ALA A CA 1
ATOM 1455 C C . ALA A 1 180 ? 9.878 -5.367 -8.111 1.00 84.44 180 ALA A C 1
ATOM 1457 O O . ALA A 1 180 ? 9.380 -4.329 -8.557 1.00 84.44 180 ALA A O 1
ATOM 1458 N N . GLN A 1 181 ? 10.765 -5.363 -7.115 1.00 87.50 181 GLN A N 1
ATOM 1459 C CA . GLN A 1 181 ? 11.298 -4.140 -6.526 1.00 87.50 181 GLN A CA 1
ATOM 1460 C C . GLN A 1 181 ? 12.762 -3.953 -6.889 1.00 87.50 181 GLN A C 1
ATOM 1462 O O . GLN A 1 181 ? 13.566 -4.869 -6.735 1.00 87.50 181 GLN A O 1
ATOM 1467 N N . LEU A 1 182 ? 13.102 -2.735 -7.295 1.00 86.88 182 LEU A N 1
ATOM 1468 C CA . LEU A 1 182 ? 14.453 -2.334 -7.665 1.00 86.88 182 LEU A CA 1
ATOM 1469 C C . LEU A 1 182 ? 14.893 -1.152 -6.803 1.00 86.88 182 LEU A C 1
ATOM 1471 O O . LEU A 1 182 ? 14.072 -0.328 -6.397 1.00 86.88 182 LEU A O 1
ATOM 1475 N N . ASN A 1 183 ? 16.194 -1.052 -6.536 1.00 85.62 183 ASN A N 1
ATOM 1476 C CA . ASN A 1 183 ? 16.788 0.199 -6.075 1.00 85.62 183 ASN A CA 1
ATOM 1477 C C . ASN A 1 183 ? 17.508 0.809 -7.273 1.00 85.62 183 ASN A C 1
ATOM 1479 O O . ASN A 1 183 ? 18.502 0.253 -7.732 1.00 85.62 183 ASN A O 1
ATOM 1483 N N . LEU A 1 184 ? 16.994 1.925 -7.771 1.00 83.88 184 LEU A N 1
ATOM 1484 C CA . LEU A 1 184 ? 17.673 2.723 -8.777 1.00 83.88 184 LEU A CA 1
ATOM 1485 C C . LEU A 1 184 ? 18.810 3.483 -8.091 1.00 83.88 184 LEU A C 1
ATOM 1487 O O . LEU A 1 184 ? 18.639 4.007 -6.986 1.00 83.88 184 LEU A O 1
ATOM 1491 N N . ILE A 1 185 ? 19.977 3.482 -8.722 1.00 79.44 185 ILE A N 1
ATOM 1492 C CA . ILE A 1 185 ? 21.195 4.150 -8.257 1.00 79.44 185 ILE A CA 1
ATOM 1493 C C . ILE A 1 185 ? 21.574 5.160 -9.342 1.00 79.44 185 ILE A C 1
ATOM 1495 O O . ILE A 1 185 ? 21.351 4.881 -10.517 1.00 79.44 185 ILE A O 1
ATOM 1499 N N . ASP A 1 186 ? 22.083 6.326 -8.941 1.00 68.06 186 ASP A N 1
ATOM 1500 C CA . ASP A 1 186 ? 22.561 7.389 -9.838 1.00 68.06 186 ASP A CA 1
ATOM 1501 C C . ASP A 1 186 ? 21.554 7.782 -10.935 1.00 68.06 186 ASP A C 1
ATOM 1503 O O . ASP A 1 186 ? 21.898 7.987 -12.096 1.00 68.06 186 ASP A O 1
ATOM 1507 N N . SER A 1 187 ? 20.273 7.861 -10.567 1.00 68.56 187 SER A N 1
ATOM 1508 C CA . SER A 1 187 ? 19.197 8.221 -11.493 1.00 68.56 187 SER A CA 1
ATOM 1509 C C . SER A 1 187 ? 19.214 9.718 -11.794 1.00 68.56 187 SER A C 1
ATOM 1511 O O . SER A 1 187 ? 19.146 10.536 -10.877 1.00 68.56 187 SER A O 1
ATOM 1513 N N . THR A 1 188 ? 19.266 10.070 -13.076 1.00 64.81 188 THR A N 1
ATOM 1514 C CA . THR A 1 188 ? 19.121 11.447 -13.561 1.00 64.81 188 THR A CA 1
ATOM 1515 C C . THR A 1 188 ? 17.696 11.668 -14.042 1.00 64.81 188 THR A C 1
ATOM 1517 O O . THR A 1 188 ? 17.218 10.897 -14.869 1.00 64.81 188 THR A O 1
ATOM 1520 N N . MET A 1 189 ? 17.045 12.714 -13.539 1.00 65.50 189 MET A N 1
ATOM 1521 C CA . MET A 1 189 ? 15.745 13.165 -14.035 1.00 65.50 189 MET A CA 1
ATOM 1522 C C . MET A 1 189 ? 15.974 14.034 -15.270 1.00 65.50 189 MET A C 1
ATOM 1524 O O . MET A 1 189 ? 16.883 14.873 -15.262 1.00 65.50 189 MET A O 1
ATOM 1528 N N . ASP A 1 190 ? 15.194 13.839 -16.326 1.00 62.72 190 ASP A N 1
ATOM 1529 C CA . ASP A 1 190 ? 15.255 14.746 -17.467 1.00 62.72 190 ASP A CA 1
ATOM 1530 C C . ASP A 1 190 ? 14.630 16.118 -17.138 1.00 62.72 190 ASP A C 1
ATOM 1532 O O . ASP A 1 190 ? 14.033 16.337 -16.079 1.00 62.72 190 ASP A O 1
ATOM 1536 N N . ALA A 1 191 ? 14.807 17.091 -18.038 1.00 47.25 191 ALA A N 1
ATOM 1537 C CA . ALA A 1 191 ? 14.322 18.459 -17.845 1.00 47.25 191 ALA A CA 1
ATOM 1538 C C . ALA A 1 191 ? 12.783 18.571 -17.772 1.00 47.25 191 ALA A C 1
ATOM 1540 O O . ALA A 1 191 ? 12.275 19.625 -17.388 1.00 47.25 191 ALA A O 1
ATOM 1541 N N . GLU A 1 192 ? 12.052 17.508 -18.121 1.00 53.75 192 GLU A N 1
ATOM 1542 C CA . GLU A 1 192 ? 10.589 17.433 -18.061 1.00 53.75 192 GLU A CA 1
ATOM 1543 C C . GLU A 1 192 ? 10.085 16.741 -16.783 1.00 53.75 192 GLU A C 1
ATOM 1545 O O . GLU A 1 192 ? 8.879 16.719 -16.528 1.00 53.75 192 GLU A O 1
ATOM 1550 N N . GLY A 1 193 ? 10.990 16.245 -15.933 1.00 46.56 193 GLY A N 1
ATOM 1551 C CA . GLY A 1 193 ? 10.638 15.598 -14.673 1.00 46.56 193 GLY A CA 1
ATOM 1552 C C . GLY A 1 193 ? 10.348 14.099 -14.794 1.00 46.56 193 GLY A C 1
ATOM 1553 O O . GLY A 1 193 ? 9.683 13.560 -13.903 1.00 46.56 193 GLY A O 1
ATOM 1554 N N . CYS A 1 194 ? 10.810 13.439 -15.863 1.00 41.94 194 CYS A N 1
ATOM 1555 C CA . CYS A 1 194 ? 10.756 11.981 -16.016 1.00 41.94 194 CYS A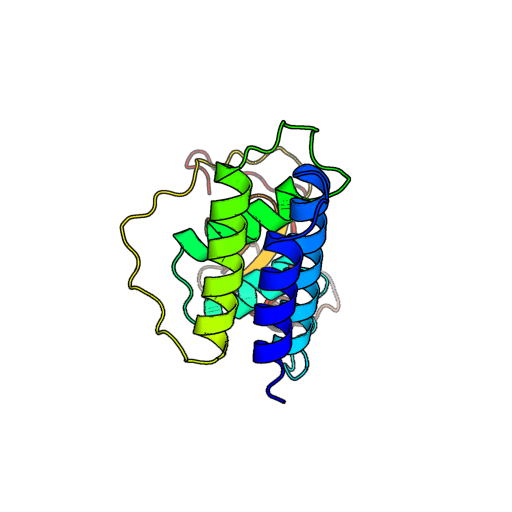 CA 1
ATOM 1556 C C . CYS A 1 194 ? 12.041 11.306 -15.515 1.00 41.94 194 CYS A C 1
ATOM 1558 O O . CYS A 1 194 ? 13.151 11.840 -15.752 1.00 41.94 194 CYS A O 1
#

Foldseek 3Di:
DPPLVVLLVQLVVLVPDPDDPLVSLLSLLVSLQVVLCVLCVPPPDDDPDPLLSLLVLCVVLVAALVLSVLNLVSNACSDPPHPDDDDDPVNSVSSSVSSSVSSCSSVVVDHHDPYDPDDQDDDDDDAFKWKWAFQDADVVQQWTFTATSVRRSDTDIDHDDAPPPDDDDDGPPVQRDHSDMDIDGRDDADPVRD

Mean predicted aligned error: 8.27 Å